Protein AF-0000000084805467 (afdb_homodimer)

pLDDT: mean 89.52, std 14.46, range [30.25, 97.94]

InterPro domains:
  IPR007712 Toxin-antitoxin system, RelE/ParE toxin family [PF05016] (3-91)
  IPR035093 Toxin-antitoxin system, RelE/ParE toxin domain superfamily [G3DSA:3.30.2310.20] (1-93)
  IPR051803 Type II TA system RelE-like toxin [PTHR33755] (1-92)

Foldseek 3Di:
DAEAEDPAAVVQLVVQLVCCCVPPNNVVSVVVVVQVVVVVVVCVVPVPPFAADPVGRQKGWDARPPAQWIWIWGQDPNYIYTYHIDGRDDDDPPPPD/DAEAEDPAAVVQLVVQLVCCCVPPNNVVSVVVVVQVVVVVVVCVVPVPPFAADPVGRQKGWDARPPAQWIWIWGQDPNYIYTYHIDGRDDDDPPPPD

Solvent-accessible surface area (backbone atoms only — not comparable to full-atom values): 10689 Å² total; per-residue (Å²): 108,54,64,30,50,34,73,58,20,52,52,31,49,44,50,50,30,38,49,29,35,74,74,72,30,61,69,54,24,50,52,48,53,51,48,51,49,52,53,52,53,48,37,52,75,44,70,79,72,48,55,59,37,85,95,37,74,71,31,27,45,47,74,40,84,101,47,62,34,36,37,31,28,32,78,54,95,79,26,38,37,36,49,37,46,41,73,62,78,77,81,66,84,62,78,76,128,108,52,65,30,49,34,73,57,20,52,51,32,50,44,50,49,30,38,50,28,34,73,73,70,28,61,69,54,25,49,51,50,53,50,49,52,51,52,52,53,52,49,38,52,75,45,69,78,72,49,54,60,38,87,94,38,73,69,31,26,46,48,76,39,84,100,48,62,35,35,39,32,28,32,78,54,96,79,25,38,36,35,49,36,47,43,74,64,80,76,80,65,85,59,79,75,128

Nearest PDB structures (foldseek):
  6xrw-assembly2_C  TM=9.002E-01  e=2.575E-08  Pseudomonas aeruginosa
  3kxe-assembly1_B  TM=9.130E-01  e=4.173E-06  Caulobacter vibrioides NA1000
  8c24-assembly1_B  TM=8.985E-01  e=3.906E-06  Mycobacterium tuberculosis H37Rv
  8c26-assembly1_A  TM=8.743E-01  e=7.080E-06  Mycobacterium tuberculosis H37Rv
  5ceg-assembly1_B  TM=8.805E-01  e=2.836E-05  Mesorhizobium opportunistum WSM2075

Structure (mmCIF, N/CA/C/O backbone):
data_AF-0000000084805467-model_v1
#
loop_
_entity.id
_entity.type
_entity.pdbx_description
1 polymer 'Plasmid stabilization system'
#
loop_
_atom_site.group_PDB
_atom_site.id
_atom_site.type_symbol
_atom_site.label_atom_id
_atom_site.label_alt_id
_atom_site.label_comp_id
_atom_site.label_asym_id
_atom_site.label_entity_id
_atom_site.label_seq_id
_atom_site.pdbx_PDB_ins_code
_atom_site.Cartn_x
_atom_site.Cartn_y
_atom_site.Cartn_z
_atom_site.occupancy
_atom_site.B_iso_or_equiv
_atom_site.auth_seq_id
_atom_site.auth_comp_id
_atom_site.auth_asym_id
_atom_site.auth_atom_id
_atom_site.pdbx_PDB_model_num
ATOM 1 N N . MET A 1 1 ? -14.688 -5.105 -9.891 1 80.31 1 MET A N 1
ATOM 2 C CA . MET A 1 1 ? -14.727 -5.293 -8.438 1 80.31 1 MET A CA 1
ATOM 3 C C . MET A 1 1 ? -13.688 -4.418 -7.75 1 80.31 1 MET A C 1
ATOM 5 O O . MET A 1 1 ? -12.609 -4.184 -8.297 1 80.31 1 MET A O 1
ATOM 9 N N . LYS A 1 2 ? -13.953 -3.918 -6.527 1 85.19 2 LYS A N 1
ATOM 10 C CA . LYS A 1 2 ? -13.039 -3.045 -5.797 1 85.19 2 LYS A CA 1
ATOM 11 C C . LYS A 1 2 ? -11.945 -3.85 -5.109 1 85.19 2 LYS A C 1
ATOM 13 O O . LYS A 1 2 ? -12.211 -4.918 -4.547 1 85.19 2 LYS A O 1
ATOM 18 N N . ILE A 1 3 ? -10.797 -3.332 -5.172 1 91.19 3 ILE A N 1
ATOM 19 C CA . ILE A 1 3 ? -9.656 -3.979 -4.523 1 91.19 3 ILE A CA 1
ATOM 20 C C . ILE A 1 3 ? -9.312 -3.242 -3.232 1 91.19 3 ILE A C 1
ATOM 22 O O . ILE A 1 3 ? -9.219 -2.012 -3.219 1 91.19 3 ILE A O 1
ATOM 26 N N . VAL A 1 4 ? -9.219 -4.035 -2.154 1 90.38 4 VAL A N 1
ATOM 27 C CA . VAL A 1 4 ? -8.789 -3.479 -0.875 1 90.38 4 VAL A CA 1
ATOM 28 C C . VAL A 1 4 ? -7.547 -4.215 -0.383 1 90.38 4 VAL A C 1
ATOM 30 O O . VAL A 1 4 ? -7.344 -5.387 -0.707 1 90.38 4 VAL A O 1
ATOM 33 N N . TYR A 1 5 ? -6.703 -3.439 0.313 1 93 5 TYR A N 1
ATOM 34 C CA . TYR A 1 5 ? -5.461 -4 0.833 1 93 5 TYR A CA 1
ATOM 35 C C . TYR A 1 5 ? -5.496 -4.09 2.354 1 93 5 TYR A C 1
ATOM 37 O O . TYR A 1 5 ? -5.891 -3.137 3.029 1 93 5 TYR A O 1
ATOM 45 N N . SER A 1 6 ? -5.129 -5.273 2.871 1 93.31 6 SER A N 1
ATOM 46 C CA . SER A 1 6 ? -4.949 -5.402 4.312 1 93.31 6 SER A CA 1
ATOM 47 C C . SER A 1 6 ? -3.721 -4.633 4.789 1 93.31 6 SER A C 1
ATOM 49 O O . SER A 1 6 ? -2.855 -4.277 3.986 1 93.31 6 SER A O 1
ATOM 51 N N . ARG A 1 7 ? -3.688 -4.348 6.078 1 90 7 ARG A N 1
ATOM 52 C CA . ARG A 1 7 ? -2.51 -3.73 6.68 1 90 7 ARG A CA 1
ATOM 53 C C . ARG A 1 7 ? -1.261 -4.566 6.422 1 90 7 ARG A C 1
ATOM 55 O O . ARG A 1 7 ? -0.192 -4.023 6.137 1 90 7 ARG A O 1
ATOM 62 N N . GLN A 1 8 ? -1.431 -5.848 6.531 1 94.25 8 GLN A N 1
ATOM 63 C CA . GLN A 1 8 ? -0.308 -6.758 6.328 1 94.25 8 GLN A CA 1
ATOM 64 C C . GLN A 1 8 ? 0.163 -6.734 4.875 1 94.25 8 GLN A C 1
ATOM 66 O O . GLN A 1 8 ? 1.363 -6.805 4.605 1 94.25 8 GLN A O 1
ATOM 71 N N . ALA A 1 9 ? -0.756 -6.672 3.939 1 96.06 9 ALA A N 1
ATOM 72 C CA . ALA A 1 9 ? -0.38 -6.613 2.529 1 96.06 9 ALA A CA 1
ATOM 73 C C . ALA A 1 9 ? 0.455 -5.371 2.236 1 96.06 9 ALA A C 1
ATOM 75 O O . ALA A 1 9 ? 1.439 -5.438 1.497 1 96.06 9 ALA A O 1
ATOM 76 N N . ILE A 1 10 ? 0.041 -4.273 2.836 1 93.69 10 ILE A N 1
ATOM 77 C CA . ILE A 1 10 ? 0.765 -3.023 2.641 1 93.69 10 ILE A CA 1
ATOM 78 C C . ILE A 1 10 ? 2.166 -3.139 3.238 1 93.69 10 ILE A C 1
ATOM 80 O O . ILE A 1 10 ? 3.152 -2.758 2.604 1 93.69 10 ILE A O 1
ATOM 84 N N . ALA A 1 11 ? 2.254 -3.701 4.43 1 93.38 11 ALA A N 1
ATOM 85 C CA . ALA A 1 11 ? 3.551 -3.912 5.066 1 93.38 11 ALA A CA 1
ATOM 86 C C . ALA A 1 11 ? 4.445 -4.805 4.211 1 93.38 11 ALA A C 1
ATOM 88 O O . ALA A 1 11 ? 5.637 -4.539 4.062 1 93.38 11 ALA A O 1
ATOM 89 N N . ASP A 1 12 ? 3.881 -5.832 3.682 1 95.44 12 ASP A N 1
ATOM 90 C CA . ASP A 1 12 ? 4.613 -6.742 2.807 1 95.44 12 ASP A CA 1
ATOM 91 C C . ASP A 1 12 ? 5.18 -6.004 1.595 1 95.44 12 ASP A C 1
ATOM 93 O O . ASP A 1 12 ? 6.336 -6.207 1.222 1 95.44 12 ASP A O 1
ATOM 97 N N . LEU A 1 13 ? 4.387 -5.168 0.988 1 94.88 13 LEU A N 1
ATOM 98 C CA . LEU A 1 13 ? 4.801 -4.406 -0.184 1 94.88 13 LEU A CA 1
ATOM 99 C C . LEU A 1 13 ? 5.961 -3.475 0.156 1 94.88 13 LEU A C 1
ATOM 101 O O . LEU A 1 13 ? 6.922 -3.369 -0.607 1 94.88 13 LEU A O 1
ATOM 105 N N . LEU A 1 14 ? 5.828 -2.857 1.279 1 94.06 14 LEU A N 1
ATOM 106 C CA . LEU A 1 14 ? 6.852 -1.905 1.692 1 94.06 14 LEU A CA 1
ATOM 107 C C . LEU A 1 14 ? 8.172 -2.615 1.979 1 94.06 14 LEU A C 1
ATOM 109 O O . LEU A 1 14 ? 9.242 -2.123 1.614 1 94.06 14 LEU A O 1
ATOM 113 N N . ARG A 1 15 ? 8.055 -3.736 2.623 1 94.12 15 ARG A N 1
ATOM 114 C CA . ARG A 1 15 ? 9.242 -4.535 2.896 1 94.12 15 ARG A CA 1
ATOM 115 C C . ARG A 1 15 ? 9.898 -4.996 1.601 1 94.12 15 ARG A C 1
ATOM 117 O O . ARG A 1 15 ? 11.125 -4.965 1.477 1 94.12 15 ARG A O 1
ATOM 124 N N . ALA A 1 16 ? 9.125 -5.422 0.714 1 94.38 16 ALA A N 1
ATOM 125 C CA . ALA A 1 16 ? 9.648 -5.836 -0.586 1 94.38 16 ALA A CA 1
ATOM 126 C C . ALA A 1 16 ? 10.359 -4.68 -1.285 1 94.38 16 ALA A C 1
ATOM 128 O O . ALA A 1 16 ? 11.461 -4.848 -1.803 1 94.38 16 ALA A O 1
ATOM 129 N N . ALA A 1 17 ? 9.711 -3.557 -1.291 1 94.38 17 ALA A N 1
ATOM 130 C CA . ALA A 1 17 ? 10.297 -2.371 -1.917 1 94.38 17 ALA A CA 1
ATOM 131 C C . ALA A 1 17 ? 11.641 -2.023 -1.289 1 94.38 17 ALA A C 1
ATOM 133 O O . ALA A 1 17 ? 12.609 -1.742 -1.999 1 94.38 17 ALA A O 1
ATOM 134 N N . GLU A 1 18 ? 11.672 -2.027 0.014 1 94.19 18 GLU A N 1
ATOM 135 C CA . GLU A 1 18 ? 12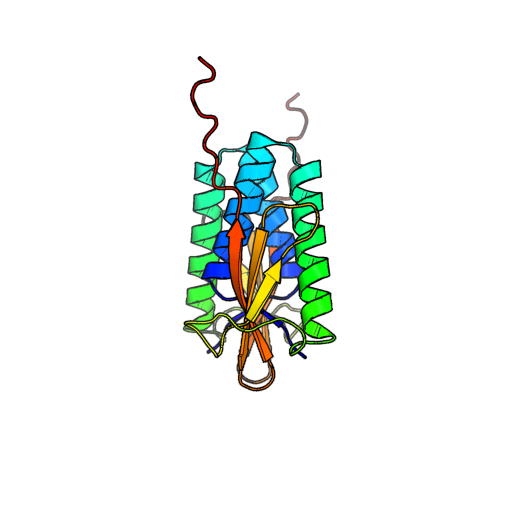.898 -1.748 0.75 1 94.19 18 GLU A CA 1
ATOM 136 C C . GLU A 1 18 ? 14 -2.738 0.381 1 94.19 18 GLU A C 1
ATOM 138 O O . GLU A 1 18 ? 15.117 -2.338 0.047 1 94.19 18 GLU A O 1
ATOM 143 N N . TYR A 1 19 ? 13.703 -3.98 0.436 1 93.75 19 TYR A N 1
ATOM 144 C CA . TYR A 1 19 ? 14.672 -5.047 0.192 1 93.75 19 TYR A CA 1
ATOM 145 C C . TYR A 1 19 ? 15.273 -4.926 -1.2 1 93.75 19 TYR A C 1
ATOM 147 O O . TYR A 1 19 ? 16.5 -4.91 -1.353 1 93.75 19 TYR A O 1
ATOM 155 N N . TYR A 1 20 ? 14.477 -4.77 -2.158 1 94.56 20 TYR A N 1
ATOM 156 C CA . TYR A 1 20 ? 14.961 -4.789 -3.535 1 94.56 20 TYR A CA 1
ATOM 157 C C . TYR A 1 20 ? 15.617 -3.465 -3.904 1 94.56 20 TYR A C 1
ATOM 159 O O . TYR A 1 20 ? 16.531 -3.426 -4.734 1 94.56 20 TYR A O 1
ATOM 167 N N . THR A 1 21 ? 15.156 -2.387 -3.268 1 94.38 21 THR A N 1
ATOM 168 C CA . THR A 1 21 ? 15.844 -1.116 -3.457 1 94.38 21 THR A CA 1
ATOM 169 C C . THR A 1 21 ? 17.281 -1.207 -2.969 1 94.38 21 THR A C 1
ATOM 171 O O . THR A 1 21 ? 18.203 -0.698 -3.619 1 94.38 21 THR A O 1
ATOM 174 N N . LEU A 1 22 ? 17.469 -1.928 -1.868 1 93.44 22 LEU A N 1
ATOM 175 C CA . LEU A 1 22 ? 18.781 -2.027 -1.227 1 93.44 22 LEU A CA 1
ATOM 176 C C . LEU A 1 22 ? 19.641 -3.1 -1.895 1 93.44 22 LEU A C 1
ATOM 178 O O . LEU A 1 22 ? 20.844 -2.922 -2.062 1 93.44 22 LEU A O 1
ATOM 182 N N . ASN A 1 23 ? 19.016 -4.172 -2.27 1 93.12 23 ASN A N 1
ATOM 183 C CA . ASN A 1 23 ? 19.781 -5.363 -2.617 1 93.12 23 ASN A CA 1
ATOM 184 C C . ASN A 1 23 ? 19.812 -5.594 -4.125 1 93.12 23 ASN A C 1
ATOM 186 O O . ASN A 1 23 ? 20.578 -6.426 -4.617 1 93.12 23 ASN A O 1
ATOM 190 N N . ALA A 1 24 ? 19.031 -4.98 -4.879 1 93.62 24 ALA A N 1
ATOM 191 C CA . ALA A 1 24 ? 19.047 -5.031 -6.34 1 93.62 24 ALA A CA 1
ATOM 192 C C . ALA A 1 24 ? 19.234 -3.639 -6.934 1 93.62 24 ALA A C 1
ATOM 194 O O . ALA A 1 24 ? 20.359 -3.211 -7.172 1 93.62 24 ALA A O 1
ATOM 195 N N . SER A 1 25 ? 18.203 -2.748 -7.16 1 93.94 25 SER A N 1
ATOM 196 C CA . SER A 1 25 ? 18.188 -1.359 -7.609 1 93.94 25 SER A CA 1
ATOM 197 C C . SER A 1 25 ? 16.797 -0.76 -7.516 1 93.94 25 SER A C 1
ATOM 199 O O . SER A 1 25 ? 15.797 -1.489 -7.527 1 93.94 25 SER A O 1
ATOM 201 N N . PRO A 1 26 ? 16.766 0.543 -7.512 1 92.38 26 PRO A N 1
ATOM 202 C CA . PRO A 1 26 ? 15.445 1.188 -7.527 1 92.38 26 PRO A CA 1
ATOM 203 C C . PRO A 1 26 ? 14.625 0.813 -8.758 1 92.38 26 PRO A C 1
ATOM 205 O O . PRO A 1 26 ? 13.398 0.678 -8.664 1 92.38 26 PRO A O 1
ATOM 208 N N . THR A 1 27 ? 15.352 0.633 -9.859 1 95.06 27 THR A N 1
ATOM 209 C CA . THR A 1 27 ? 14.672 0.253 -11.094 1 95.06 27 THR A CA 1
ATOM 210 C C . THR A 1 27 ? 14.047 -1.13 -10.961 1 95.06 27 THR A C 1
ATOM 212 O O . THR A 1 27 ? 12.891 -1.333 -11.352 1 95.06 27 THR A O 1
ATOM 215 N N . VAL A 1 28 ? 14.758 -2.043 -10.336 1 94.25 28 VAL A N 1
ATOM 216 C CA . VAL A 1 28 ? 14.258 -3.398 -10.125 1 94.25 28 VAL A CA 1
ATOM 217 C C . VAL A 1 28 ? 13.086 -3.373 -9.156 1 94.25 28 VAL A C 1
ATOM 219 O O . VAL A 1 28 ? 12.062 -4.027 -9.383 1 94.25 28 VAL A O 1
ATOM 222 N N . ALA A 1 29 ? 13.242 -2.596 -8.102 1 95.06 29 ALA A N 1
ATOM 223 C CA . ALA A 1 29 ? 12.172 -2.469 -7.113 1 95.06 29 ALA A CA 1
ATOM 224 C C . ALA A 1 29 ? 10.891 -1.949 -7.754 1 95.06 29 ALA A C 1
ATOM 226 O O . ALA A 1 29 ? 9.805 -2.473 -7.496 1 95.06 29 ALA A O 1
ATOM 227 N N . ARG A 1 30 ? 11.039 -0.996 -8.633 1 93.94 30 ARG A N 1
ATOM 228 C CA . ARG A 1 30 ? 9.883 -0.421 -9.312 1 93.94 30 ARG A CA 1
ATOM 229 C C . ARG A 1 30 ? 9.266 -1.425 -10.281 1 93.94 30 ARG A C 1
ATOM 231 O O . ARG A 1 30 ? 8.039 -1.494 -10.406 1 93.94 30 ARG A O 1
ATOM 238 N N . SER A 1 31 ? 10.078 -2.154 -10.938 1 95.25 31 SER A N 1
ATOM 239 C CA . SER A 1 31 ? 9.586 -3.184 -11.852 1 95.25 31 SER A CA 1
ATOM 240 C C . SER A 1 31 ? 8.797 -4.254 -11.102 1 95.25 31 SER A C 1
ATOM 242 O O . SER A 1 31 ? 7.762 -4.715 -11.586 1 95.25 31 SER A O 1
ATOM 244 N N . ILE A 1 32 ? 9.281 -4.586 -9.969 1 94.38 32 ILE A N 1
ATOM 245 C CA . ILE A 1 32 ? 8.594 -5.566 -9.141 1 94.38 32 ILE A CA 1
ATOM 246 C C . ILE A 1 32 ? 7.23 -5.016 -8.719 1 94.38 32 ILE A C 1
ATOM 248 O O . ILE A 1 32 ? 6.215 -5.699 -8.844 1 94.38 32 ILE A O 1
ATOM 252 N N . GLY A 1 33 ? 7.223 -3.771 -8.234 1 94.38 33 GLY A N 1
ATOM 253 C CA . GLY A 1 33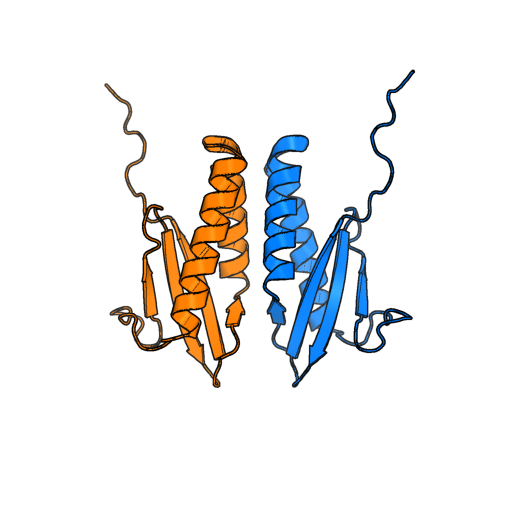 ? 5.969 -3.135 -7.867 1 94.38 33 GLY A CA 1
ATOM 254 C C . GLY A 1 33 ? 4.957 -3.115 -9 1 94.38 33 GLY A C 1
ATOM 255 O O . GLY A 1 33 ? 3.777 -3.404 -8.789 1 94.38 33 GLY A O 1
ATOM 256 N N . ARG A 1 34 ? 5.402 -2.814 -10.141 1 94.25 34 ARG A N 1
ATOM 257 C CA . ARG A 1 34 ? 4.535 -2.77 -11.32 1 94.25 34 ARG A CA 1
ATOM 258 C C . ARG A 1 34 ? 3.99 -4.156 -11.648 1 94.25 34 ARG A C 1
ATOM 260 O O . ARG A 1 34 ? 2.812 -4.305 -11.984 1 94.25 34 ARG A O 1
ATOM 267 N N . ARG A 1 35 ? 4.781 -5.09 -11.516 1 95.75 35 ARG A N 1
ATOM 268 C CA . ARG A 1 35 ? 4.355 -6.453 -11.812 1 95.75 35 ARG A CA 1
ATOM 269 C C . ARG A 1 35 ? 3.314 -6.934 -10.805 1 95.75 35 ARG A C 1
ATOM 271 O O . ARG A 1 35 ? 2.328 -7.57 -11.18 1 95.75 35 ARG A O 1
ATOM 278 N N . ILE A 1 36 ? 3.582 -6.641 -9.609 1 96.25 36 ILE A N 1
ATOM 279 C CA . ILE A 1 36 ? 2.625 -7 -8.57 1 96.25 36 ILE A CA 1
ATOM 280 C C . ILE A 1 36 ? 1.282 -6.328 -8.852 1 96.25 36 ILE A C 1
ATOM 282 O O . ILE A 1 36 ? 0.23 -6.965 -8.758 1 96.25 36 ILE A O 1
ATOM 286 N N . GLU A 1 37 ? 1.326 -5.098 -9.258 1 93.69 37 GLU A N 1
ATOM 287 C CA . GLU A 1 37 ? 0.108 -4.375 -9.609 1 93.69 37 GLU A CA 1
ATOM 288 C C . GLU A 1 37 ? -0.604 -5.023 -10.789 1 93.69 37 GLU A C 1
ATOM 290 O O . GLU A 1 37 ? -1.83 -5.152 -10.789 1 93.69 37 GLU A O 1
ATOM 295 N N . ASP A 1 38 ? 0.138 -5.426 -11.766 1 94.81 38 ASP A N 1
ATOM 296 C CA . ASP A 1 38 ? -0.427 -6.098 -12.93 1 94.81 38 ASP A CA 1
ATOM 297 C C . ASP A 1 38 ? -1.155 -7.379 -12.531 1 94.81 38 ASP A C 1
ATOM 299 O O . ASP A 1 38 ? -2.248 -7.66 -13.023 1 94.81 38 ASP A O 1
ATOM 303 N N . VAL A 1 39 ? -0.602 -8.117 -11.656 1 96.88 39 VAL A N 1
ATOM 304 C CA . VAL A 1 39 ? -1.193 -9.367 -11.188 1 96.88 39 VAL A CA 1
ATOM 305 C C . VAL A 1 39 ? -2.48 -9.078 -10.422 1 96.88 39 VAL A C 1
ATOM 307 O O . VAL A 1 39 ? -3.484 -9.773 -10.594 1 96.88 39 VAL A O 1
ATOM 310 N N . ILE A 1 40 ? -2.471 -8.047 -9.641 1 95.88 40 ILE A N 1
ATOM 311 C CA . ILE A 1 40 ? -3.645 -7.668 -8.859 1 95.88 40 ILE A CA 1
ATOM 312 C C . ILE A 1 40 ? -4.77 -7.234 -9.797 1 95.88 40 ILE A C 1
ATOM 314 O O . ILE A 1 40 ? -5.938 -7.547 -9.562 1 95.88 40 ILE A O 1
ATOM 318 N N . GLN A 1 41 ? -4.402 -6.594 -10.875 1 94 41 GLN A N 1
ATOM 319 C CA . GLN A 1 41 ? -5.41 -6.203 -11.859 1 94 41 GLN A CA 1
ATOM 320 C C . GLN A 1 41 ? -6.012 -7.426 -12.539 1 94 41 GLN A C 1
ATOM 322 O O . GLN A 1 41 ? -7.207 -7.449 -12.844 1 94 41 GLN A O 1
ATOM 327 N N . ARG A 1 42 ? -5.23 -8.383 -12.742 1 95.5 42 ARG A N 1
ATOM 328 C CA . ARG A 1 42 ? -5.727 -9.625 -13.32 1 95.5 42 ARG A CA 1
ATOM 329 C C . ARG A 1 42 ? -6.676 -10.336 -12.359 1 95.5 42 ARG A C 1
ATOM 331 O O . ARG A 1 42 ? -7.691 -10.898 -12.781 1 95.5 42 ARG A O 1
ATOM 338 N N . ILE A 1 43 ? -6.328 -10.328 -11.109 1 96.44 43 ILE A N 1
ATOM 339 C CA . ILE A 1 43 ? -7.203 -10.891 -10.086 1 96.44 43 ILE A CA 1
ATOM 340 C C . ILE A 1 43 ? -8.57 -10.211 -10.141 1 96.44 43 ILE A C 1
ATOM 342 O O . ILE A 1 43 ? -9.602 -10.875 -10.023 1 96.44 43 ILE A O 1
ATOM 346 N N . ALA A 1 44 ? -8.539 -8.906 -10.359 1 93.69 44 ALA A N 1
ATOM 347 C CA . ALA A 1 44 ? -9.773 -8.133 -10.406 1 93.69 44 ALA A CA 1
ATOM 348 C C . ALA A 1 44 ? -10.633 -8.531 -11.602 1 93.69 44 ALA A C 1
ATOM 350 O O . ALA A 1 44 ? -11.859 -8.453 -11.547 1 93.69 44 ALA A O 1
ATOM 351 N N . THR A 1 45 ? -10.055 -8.945 -12.672 1 94.38 45 THR A N 1
ATOM 352 C CA . THR A 1 45 ? -10.758 -9.312 -13.898 1 94.38 45 THR A CA 1
ATOM 353 C C . THR A 1 45 ? -11.375 -10.703 -13.773 1 94.38 45 THR A C 1
ATOM 355 O O . THR A 1 45 ? -12.445 -10.969 -14.32 1 94.38 45 THR A O 1
ATOM 358 N N . ALA A 1 46 ? -10.719 -11.594 -13.102 1 95.81 46 ALA A N 1
ATOM 359 C CA . ALA A 1 46 ? -11.172 -12.969 -12.891 1 95.81 46 ALA A CA 1
ATOM 360 C C . ALA A 1 46 ? -10.883 -13.422 -11.461 1 95.81 46 ALA A C 1
ATOM 362 O O . ALA A 1 46 ? -10.062 -14.32 -11.242 1 95.81 46 ALA A O 1
ATOM 363 N N . PRO A 1 47 ? -11.625 -12.906 -10.508 1 96 47 PRO A N 1
ATOM 364 C CA . PRO A 1 47 ? -11.305 -13.094 -9.094 1 96 47 PRO A CA 1
ATOM 365 C C . PRO A 1 47 ? -11.367 -14.555 -8.656 1 96 47 PRO A C 1
ATOM 367 O O . PRO A 1 47 ? -10.719 -14.938 -7.68 1 96 47 PRO A O 1
ATOM 370 N N . GLU A 1 48 ? -12.125 -15.414 -9.359 1 95.19 48 GLU A N 1
ATOM 371 C CA . GLU A 1 48 ? -12.336 -16.797 -8.906 1 95.19 48 GLU A CA 1
ATOM 372 C C . GLU A 1 48 ? -11.438 -17.766 -9.672 1 95.19 48 GLU A C 1
ATOM 374 O O . GLU A 1 48 ? -11.492 -18.969 -9.438 1 95.19 48 GLU A O 1
ATOM 379 N N . SER A 1 49 ? -10.586 -17.172 -10.453 1 95.5 49 SER A N 1
ATOM 380 C CA . SER A 1 49 ? -9.805 -18.016 -11.336 1 95.5 49 SER A CA 1
ATOM 381 C C . SER A 1 49 ? -8.625 -18.656 -10.602 1 95.5 49 SER A C 1
ATOM 383 O O . SER A 1 49 ? -8.125 -19.703 -11.008 1 95.5 49 SER A O 1
ATOM 385 N N . ALA A 1 50 ? -8.125 -18.047 -9.531 1 96.25 50 ALA A N 1
ATOM 386 C CA . ALA A 1 50 ? -6.957 -18.547 -8.812 1 96.25 50 ALA A CA 1
ATOM 387 C C . ALA A 1 50 ? -7.344 -19.688 -7.875 1 96.25 50 ALA A C 1
ATOM 389 O O . ALA A 1 50 ? -8.461 -19.719 -7.355 1 96.25 50 ALA A O 1
ATOM 390 N N . PRO A 1 51 ? -6.453 -20.609 -7.73 1 95.5 51 PRO A N 1
ATOM 391 C CA . PRO A 1 51 ? -6.73 -21.719 -6.832 1 95.5 51 PRO A CA 1
ATOM 392 C C . PRO A 1 51 ? -6.867 -21.297 -5.371 1 95.5 51 PRO A C 1
ATOM 394 O O . PRO A 1 51 ? -6.246 -20.312 -4.953 1 95.5 51 PRO A O 1
ATOM 397 N N . ARG A 1 52 ? -7.617 -22.078 -4.602 1 95.31 52 ARG A N 1
ATOM 398 C CA . ARG A 1 52 ? -7.758 -21.875 -3.164 1 95.31 52 ARG A CA 1
ATOM 399 C C . ARG A 1 52 ? -6.609 -22.531 -2.404 1 95.31 52 ARG A C 1
ATOM 401 O O . ARG A 1 52 ? -6.062 -23.547 -2.846 1 95.31 52 ARG A O 1
ATOM 408 N N . VAL A 1 53 ? -6.332 -21.812 -1.301 1 93.06 53 VAL A N 1
ATOM 409 C CA . VAL A 1 53 ? -5.32 -22.391 -0.419 1 93.06 53 VAL A CA 1
ATOM 410 C C . VAL A 1 53 ? -5.922 -23.547 0.365 1 93.06 53 VAL A C 1
ATOM 412 O O . VAL A 1 53 ? -7.016 -23.422 0.923 1 93.06 53 VAL A O 1
ATOM 415 N N . SER A 1 54 ? -5.324 -24.703 0.371 1 88.19 54 SER A N 1
ATOM 416 C CA . SER A 1 54 ? -5.824 -25.953 0.923 1 88.19 54 SER A CA 1
ATOM 417 C C . SER A 1 54 ? -6.336 -25.766 2.348 1 88.19 54 SER A C 1
ATOM 419 O O . SER A 1 54 ? -7.441 -26.188 2.678 1 88.19 54 SER A O 1
ATOM 421 N N . GLN A 1 55 ? -5.629 -25.188 3.281 1 88.81 55 GLN A N 1
ATOM 422 C CA . GLN A 1 55 ? -6 -25.062 4.688 1 88.81 55 GLN A CA 1
ATOM 423 C C . GLN A 1 55 ? -6.711 -23.734 4.961 1 88.81 55 GLN A C 1
ATOM 425 O O . GLN A 1 55 ? -7.078 -23.453 6.102 1 88.81 55 GLN A O 1
ATOM 430 N N . ARG A 1 56 ? -6.953 -23.047 3.971 1 86.44 56 ARG A N 1
ATOM 431 C CA . ARG A 1 56 ? -7.66 -21.781 4.055 1 86.44 56 ARG A CA 1
ATOM 432 C C . ARG A 1 56 ? -8.555 -21.578 2.836 1 86.44 56 ARG A C 1
ATOM 434 O O . ARG A 1 56 ? -8.258 -20.734 1.979 1 86.44 56 ARG A O 1
ATOM 441 N N . SER A 1 57 ? -9.742 -22.172 2.916 1 85.75 57 SER A N 1
ATOM 442 C CA . SER A 1 57 ? -10.562 -22.344 1.719 1 85.75 57 SER A CA 1
ATOM 443 C C . SER A 1 57 ? -11.117 -21 1.249 1 85.75 57 SER A C 1
ATOM 445 O O . SER A 1 57 ? -11.547 -20.859 0.1 1 85.75 57 SER A O 1
ATOM 447 N N . LYS A 1 58 ? -11.086 -20.047 2.043 1 94.25 58 LYS A N 1
ATOM 448 C CA . LYS A 1 58 ? -11.602 -18.75 1.627 1 94.25 58 LYS A CA 1
ATOM 449 C C . LYS A 1 58 ? -10.5 -17.891 1.021 1 94.25 58 LYS A C 1
ATOM 451 O O . LYS A 1 58 ? -10.766 -16.781 0.543 1 94.25 58 LYS A O 1
ATOM 456 N N . VAL A 1 59 ? -9.297 -18.469 1.064 1 97.25 59 VAL A N 1
ATOM 457 C CA . VAL A 1 59 ? -8.148 -17.703 0.583 1 97.25 59 VAL A CA 1
ATOM 458 C C . VAL A 1 59 ? -7.648 -18.297 -0.731 1 97.25 59 VAL A C 1
ATOM 460 O O . VAL A 1 59 ? -7.562 -19.516 -0.872 1 97.25 59 VAL A O 1
ATOM 463 N N . ARG A 1 60 ? -7.418 -17.406 -1.689 1 97.69 60 ARG A N 1
ATOM 464 C CA . ARG A 1 60 ? -6.844 -17.781 -2.979 1 97.69 60 ARG A CA 1
ATOM 465 C C . ARG A 1 60 ? -5.438 -17.219 -3.133 1 97.69 60 ARG A C 1
ATOM 467 O O . ARG A 1 60 ? -5.062 -16.266 -2.438 1 97.69 60 ARG A O 1
ATOM 474 N N . THR A 1 61 ? -4.66 -17.859 -4.031 1 97.19 61 THR A N 1
ATOM 475 C CA . THR A 1 61 ? -3.295 -17.375 -4.191 1 97.19 61 THR A CA 1
ATOM 476 C C . THR A 1 61 ? -2.893 -17.359 -5.664 1 97.19 61 THR A C 1
ATOM 478 O O . THR A 1 61 ? -3.367 -18.188 -6.445 1 97.19 61 THR A O 1
ATOM 481 N N . VAL A 1 62 ? -2.066 -16.391 -6.02 1 97.06 62 VAL A N 1
ATOM 482 C CA . VAL A 1 62 ? -1.531 -16.234 -7.367 1 97.06 62 VAL A CA 1
ATOM 483 C C . VAL A 1 62 ? -0.034 -15.945 -7.297 1 97.06 62 VAL A C 1
ATOM 485 O O . VAL A 1 62 ? 0.414 -15.156 -6.461 1 97.06 62 VAL A O 1
ATOM 488 N N . VAL A 1 63 ? 0.753 -16.578 -8.109 1 95.75 63 VAL A N 1
ATOM 489 C CA . VAL A 1 63 ? 2.186 -16.328 -8.195 1 95.75 63 VAL A CA 1
ATOM 490 C C . VAL A 1 63 ? 2.438 -15.102 -9.078 1 95.75 63 VAL A C 1
ATOM 492 O O . VAL A 1 63 ? 1.66 -14.82 -9.992 1 95.75 63 VAL A O 1
ATOM 495 N N . VAL A 1 64 ? 3.475 -14.344 -8.742 1 96.19 64 VAL A N 1
ATOM 496 C CA . VAL A 1 64 ? 3.941 -13.258 -9.586 1 96.19 64 VAL A CA 1
ATOM 497 C C . VAL A 1 6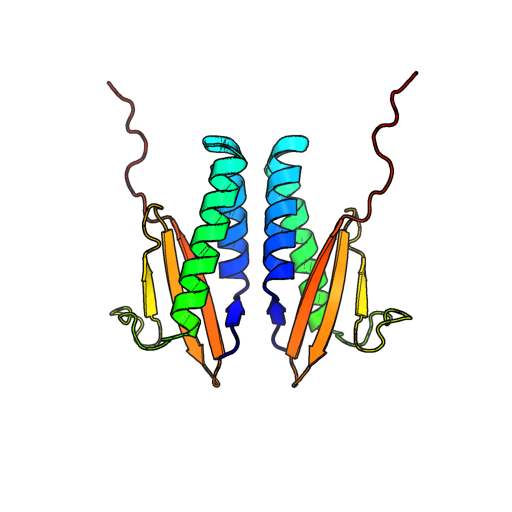4 ? 5.02 -13.766 -10.539 1 96.19 64 VAL A C 1
ATOM 499 O O . VAL A 1 64 ? 6.176 -13.945 -10.148 1 96.19 64 VAL A O 1
ATOM 502 N N . ILE A 1 65 ? 4.633 -13.836 -11.688 1 91.81 65 ILE A N 1
ATOM 503 C CA . ILE A 1 65 ? 5.547 -14.414 -12.664 1 91.81 65 ILE A CA 1
ATOM 504 C C . ILE A 1 65 ? 6.793 -13.539 -12.781 1 91.81 65 ILE A C 1
ATOM 506 O O . ILE A 1 65 ? 6.699 -12.312 -12.797 1 91.81 65 ILE A O 1
ATOM 510 N N . ARG A 1 66 ? 8.016 -14.062 -12.898 1 92.06 66 ARG A N 1
ATOM 511 C CA . ARG A 1 66 ? 9.312 -13.422 -13.094 1 92.06 66 ARG A CA 1
ATOM 512 C C . ARG A 1 66 ? 9.906 -12.969 -11.766 1 92.06 66 ARG A C 1
ATOM 514 O O . ARG A 1 66 ? 11.109 -12.719 -11.664 1 92.06 66 ARG A O 1
ATOM 521 N N . TYR A 1 67 ? 9.055 -12.828 -10.797 1 93.44 67 TYR A N 1
ATOM 522 C CA . TYR A 1 67 ? 9.547 -12.43 -9.484 1 93.44 67 TYR A CA 1
ATOM 523 C C . TYR A 1 67 ? 9.078 -13.398 -8.406 1 93.44 67 TYR A C 1
ATOM 525 O O . TYR A 1 67 ? 8.008 -14 -8.531 1 93.44 67 TYR A O 1
ATOM 533 N N . PRO A 1 68 ? 9.883 -13.516 -7.309 1 94.88 68 PRO A N 1
ATOM 534 C CA . PRO A 1 68 ? 9.578 -14.531 -6.289 1 94.88 68 PRO A CA 1
ATOM 535 C C . PRO A 1 68 ? 8.555 -14.047 -5.262 1 94.88 68 PRO A C 1
ATOM 537 O O . PRO A 1 68 ? 8.867 -13.945 -4.074 1 94.88 68 PRO A O 1
ATOM 540 N N . PHE A 1 69 ? 7.352 -13.812 -5.691 1 97.12 69 PHE A N 1
ATOM 541 C CA . PHE A 1 69 ? 6.293 -13.383 -4.789 1 97.12 69 PHE A CA 1
ATOM 542 C C . PHE A 1 69 ? 5.02 -14.188 -5.027 1 97.12 69 PHE A C 1
ATOM 544 O O . PHE A 1 69 ? 4.781 -14.672 -6.137 1 97.12 69 PHE A O 1
ATOM 551 N N . ARG A 1 70 ? 4.254 -14.297 -3.996 1 96.94 70 ARG A N 1
ATOM 552 C CA . ARG A 1 70 ? 2.916 -14.875 -4.016 1 96.94 70 ARG A CA 1
ATOM 553 C C . ARG A 1 70 ? 1.902 -13.938 -3.375 1 96.94 70 ARG A C 1
ATOM 555 O O . ARG A 1 70 ? 2.16 -13.367 -2.312 1 96.94 70 ARG A O 1
ATOM 562 N N . ILE A 1 71 ? 0.769 -13.766 -4.062 1 97.88 71 ILE A N 1
ATOM 563 C CA . ILE A 1 71 ? -0.282 -12.883 -3.57 1 97.88 71 ILE A CA 1
ATOM 564 C C . ILE A 1 71 ? -1.423 -13.711 -2.988 1 97.88 71 ILE A C 1
ATOM 566 O O . ILE A 1 71 ? -1.92 -14.641 -3.635 1 97.88 71 ILE A O 1
ATOM 570 N N . PHE A 1 72 ? -1.8 -13.445 -1.773 1 97.81 72 PHE A N 1
ATOM 571 C CA . PHE A 1 72 ? -2.924 -14.086 -1.097 1 97.81 72 PHE A CA 1
ATOM 572 C C . PHE A 1 72 ? -4.102 -13.125 -0.98 1 97.81 72 PHE A C 1
ATOM 574 O O . PHE A 1 72 ? -3.934 -11.977 -0.553 1 97.81 72 PHE A O 1
ATOM 581 N N . TYR A 1 73 ? -5.254 -13.609 -1.415 1 97.81 73 TYR A N 1
ATOM 582 C CA . TYR A 1 73 ? -6.418 -12.742 -1.367 1 97.81 73 TYR A CA 1
ATOM 583 C C . TYR A 1 73 ? -7.691 -13.539 -1.118 1 97.81 73 TYR A C 1
ATOM 585 O O . TYR A 1 73 ? -7.688 -14.773 -1.214 1 97.81 73 TYR A O 1
ATOM 593 N N . ARG A 1 74 ? -8.734 -12.805 -0.784 1 97 74 ARG A N 1
ATOM 594 C CA . ARG A 1 74 ? -10.055 -13.406 -0.651 1 97 74 ARG A CA 1
ATOM 595 C C . ARG A 1 74 ? -11.133 -12.477 -1.208 1 97 74 ARG A C 1
ATOM 597 O O . ARG A 1 74 ? -10.891 -11.289 -1.411 1 97 74 ARG A O 1
ATOM 604 N N . ILE A 1 75 ? -12.242 -13.094 -1.527 1 94.69 75 ILE A N 1
ATOM 605 C CA . ILE A 1 75 ? -13.406 -12.352 -1.991 1 94.69 75 ILE A CA 1
ATOM 606 C C . ILE A 1 75 ? -14.43 -12.242 -0.864 1 94.69 75 ILE A C 1
ATOM 608 O O . ILE A 1 75 ? -14.938 -13.258 -0.375 1 94.69 75 ILE A O 1
ATOM 612 N N . GLN A 1 76 ? -14.594 -11.008 -0.361 1 87.62 76 GLN A N 1
ATOM 613 C CA . GLN A 1 76 ? -15.531 -10.773 0.733 1 87.62 76 GLN A CA 1
ATOM 614 C C . GLN A 1 76 ? -16.375 -9.531 0.472 1 87.62 76 GLN A C 1
ATOM 616 O O . GLN A 1 76 ? -15.852 -8.484 0.103 1 87.62 76 GLN A O 1
ATOM 621 N N . LEU A 1 77 ? -17.688 -9.656 0.667 1 83.56 77 LEU A N 1
ATOM 622 C CA . LEU A 1 77 ? -18.625 -8.547 0.564 1 83.56 77 LEU A CA 1
ATOM 623 C C . LEU A 1 77 ? -18.5 -7.852 -0.79 1 83.56 77 LEU A C 1
ATOM 625 O O . LEU A 1 77 ? -18.469 -6.621 -0.863 1 83.56 77 LEU A O 1
ATOM 629 N N . GLY A 1 78 ? -18.25 -8.633 -1.84 1 86.12 78 GLY A N 1
ATOM 630 C CA . GLY A 1 78 ? -18.203 -8.086 -3.186 1 86.12 78 GLY A CA 1
ATOM 631 C C . GLY A 1 78 ? -16.922 -7.32 -3.469 1 86.12 78 GLY A C 1
ATOM 632 O O . GLY A 1 78 ? -16.875 -6.504 -4.391 1 86.12 78 GLY A O 1
ATOM 633 N N . GLN A 1 79 ? -15.914 -7.586 -2.613 1 90.69 79 GLN A N 1
ATOM 634 C CA . GLN A 1 79 ? -14.625 -6.938 -2.799 1 90.69 79 GLN A CA 1
ATOM 635 C C . GLN A 1 79 ? -13.484 -7.961 -2.789 1 90.69 79 GLN A C 1
ATOM 637 O O . GLN A 1 79 ? -13.656 -9.078 -2.289 1 90.69 79 GLN A O 1
ATOM 642 N N . ILE A 1 80 ? -12.461 -7.555 -3.438 1 94.94 80 ILE A N 1
ATOM 643 C CA . ILE A 1 80 ? -11.234 -8.344 -3.395 1 94.94 80 ILE A CA 1
ATOM 644 C C . ILE A 1 80 ? -10.297 -7.785 -2.322 1 94.94 80 ILE A C 1
ATOM 646 O O . ILE A 1 80 ? -9.898 -6.621 -2.383 1 94.94 80 ILE A O 1
ATOM 650 N N . GLU A 1 81 ? -10.055 -8.609 -1.302 1 95.19 81 GLU A N 1
ATOM 651 C CA . GLU A 1 81 ? -9.133 -8.195 -0.249 1 95.19 81 GLU A CA 1
ATOM 652 C C . GLU A 1 81 ? -7.777 -8.875 -0.402 1 95.19 81 GLU A C 1
ATOM 654 O O . GLU A 1 81 ? -7.676 -10.102 -0.306 1 95.19 81 GLU A O 1
ATOM 659 N N . ILE A 1 82 ? -6.758 -8 -0.716 1 96.88 82 ILE A N 1
ATOM 660 C CA . ILE A 1 82 ? -5.391 -8.508 -0.718 1 96.88 82 ILE A CA 1
ATOM 661 C C . ILE A 1 82 ? -4.91 -8.695 0.718 1 96.88 82 ILE A C 1
ATOM 663 O O . ILE A 1 82 ? -4.844 -7.738 1.489 1 96.88 82 ILE A O 1
ATOM 667 N N . LEU A 1 83 ? -4.562 -9.914 1.064 1 96.62 83 LEU A N 1
ATOM 668 C CA . LEU A 1 83 ? -4.238 -10.25 2.447 1 96.62 83 LEU A CA 1
ATOM 669 C C . LEU A 1 83 ? -2.734 -10.164 2.688 1 96.62 83 LEU A C 1
ATOM 671 O O . LEU A 1 83 ? -2.293 -9.586 3.684 1 96.62 83 LEU A O 1
ATOM 675 N N . HIS A 1 84 ? -1.992 -10.805 1.737 1 96.94 84 HIS A N 1
ATOM 676 C CA . HIS A 1 84 ? -0.541 -10.883 1.863 1 96.94 84 HIS A CA 1
ATOM 677 C C . HIS A 1 84 ? 0.135 -10.836 0.498 1 96.94 84 HIS A C 1
ATOM 679 O O . HIS A 1 84 ? -0.436 -11.281 -0.499 1 96.94 84 HIS A O 1
ATOM 685 N N . ILE A 1 85 ? 1.274 -10.258 0.44 1 97.31 85 ILE A N 1
ATOM 686 C CA . ILE A 1 85 ? 2.209 -10.352 -0.677 1 97.31 85 ILE A CA 1
ATOM 687 C C . ILE A 1 85 ? 3.553 -10.883 -0.184 1 97.31 85 ILE A C 1
ATOM 689 O O . ILE A 1 85 ? 4.391 -10.125 0.305 1 97.31 85 ILE A O 1
ATOM 693 N N . ARG A 1 86 ? 3.768 -12.211 -0.346 1 96 86 ARG A N 1
ATOM 694 C CA . ARG A 1 86 ? 4.871 -12.891 0.322 1 96 86 ARG A CA 1
ATOM 695 C C . ARG A 1 86 ? 5.973 -13.258 -0.668 1 96 86 ARG A C 1
ATOM 697 O O . ARG A 1 86 ? 5.691 -13.688 -1.789 1 96 86 ARG A O 1
ATOM 704 N N . HIS A 1 87 ? 7.242 -13.055 -0.231 1 94.06 87 HIS A N 1
ATOM 705 C CA . HIS A 1 87 ? 8.398 -13.531 -0.984 1 94.06 87 HIS A CA 1
ATOM 706 C C . HIS A 1 87 ? 8.508 -15.047 -0.927 1 94.06 87 HIS A C 1
ATOM 708 O O . HIS A 1 87 ? 8.406 -15.641 0.148 1 94.06 87 HIS A O 1
ATOM 714 N N . THR A 1 88 ? 8.633 -15.75 -1.935 1 89.5 88 THR A N 1
ATOM 715 C CA . THR A 1 88 ? 8.625 -17.203 -1.987 1 89.5 88 THR A CA 1
ATOM 716 C C . THR A 1 88 ? 10.055 -17.75 -1.961 1 89.5 88 THR A C 1
ATOM 718 O O . THR A 1 88 ? 10.25 -18.969 -1.88 1 89.5 88 THR A O 1
ATOM 721 N N . SER A 1 89 ? 11.266 -17.109 -2.293 1 72.69 89 SER A N 1
ATOM 722 C CA . SER A 1 89 ? 12.617 -17.656 -2.373 1 72.69 89 SER A CA 1
ATOM 723 C C . SER A 1 89 ? 13.055 -18.234 -1.037 1 72.69 89 SER A C 1
ATOM 725 O O . SER A 1 89 ? 12.883 -17.609 0.011 1 72.69 89 SER A O 1
ATOM 727 N N . ARG A 1 90 ? 13.039 -19.484 -0.788 1 58.69 90 ARG A N 1
ATOM 728 C CA . ARG A 1 90 ? 13.633 -20.234 0.315 1 58.69 90 ARG A CA 1
ATOM 729 C C . ARG A 1 90 ? 15.117 -19.938 0.45 1 58.69 90 ARG A C 1
ATOM 731 O O . ARG A 1 90 ? 15.727 -20.219 1.484 1 58.69 90 ARG A O 1
ATOM 738 N N . ARG A 1 91 ? 16.219 -20.234 -0.684 1 49.56 91 ARG A N 1
ATOM 739 C CA . ARG A 1 91 ? 17.609 -20.625 -0.466 1 49.56 91 ARG A CA 1
ATOM 740 C C . ARG A 1 91 ? 18.438 -19.453 0.037 1 49.56 91 ARG A C 1
ATOM 742 O O . ARG A 1 91 ? 18.625 -18.453 -0.675 1 49.56 91 ARG A O 1
ATOM 749 N N . PRO A 1 92 ? 18.734 -19.234 1.244 1 47.75 92 PRO A N 1
ATOM 750 C CA . PRO A 1 92 ? 19.781 -18.297 1.653 1 47.75 92 PRO A CA 1
ATOM 751 C C . PRO A 1 92 ? 21.062 -18.453 0.837 1 47.75 92 PRO A C 1
ATOM 753 O O . PRO A 1 92 ? 21.344 -19.547 0.346 1 47.75 92 PRO A O 1
ATOM 756 N N . PRO A 1 93 ? 21.688 -17.391 0.102 1 45.22 93 PRO A N 1
ATOM 757 C CA . PRO A 1 93 ? 23 -17.703 -0.456 1 45.22 93 PRO A CA 1
ATOM 758 C C . PRO A 1 93 ? 23.828 -18.625 0.448 1 45.22 93 PRO A C 1
ATOM 760 O O . PRO A 1 93 ? 24 -18.328 1.636 1 45.22 93 PRO A O 1
ATOM 763 N N . GLY A 1 94 ? 23.562 -19.828 0.49 1 37.72 94 GLY A N 1
ATOM 764 C CA . GLY A 1 94 ? 24.547 -20.609 1.216 1 37.72 94 GLY A CA 1
ATOM 765 C C . GLY A 1 94 ? 25.969 -20.172 0.936 1 37.72 94 GLY A C 1
ATOM 766 O O . GLY A 1 94 ? 26.234 -19.5 -0.06 1 37.72 94 GLY A O 1
ATOM 767 N N . PRO A 1 95 ? 26.922 -19.922 1.982 1 42.22 95 PRO A N 1
ATOM 768 C CA . PRO A 1 95 ? 28.328 -19.594 1.72 1 42.22 95 PRO A CA 1
ATOM 769 C C . PRO A 1 95 ? 28.891 -20.344 0.516 1 42.22 95 PRO A C 1
ATOM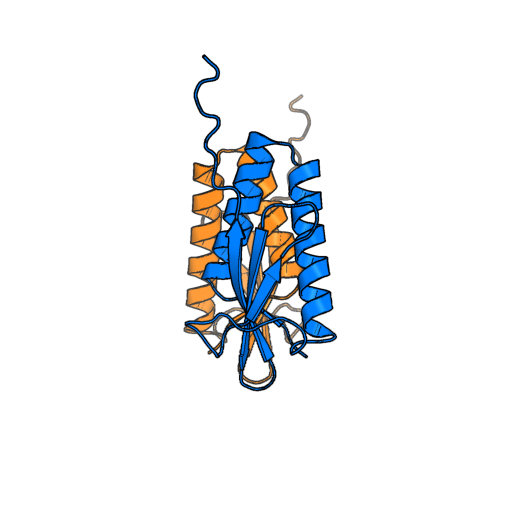 771 O O . PRO A 1 95 ? 28.609 -21.531 0.339 1 42.22 95 PRO A O 1
ATOM 774 N N . GLU A 1 96 ? 28.734 -19.812 -0.727 1 37.56 96 GLU A N 1
ATOM 775 C CA . GLU A 1 96 ? 29.656 -20.531 -1.609 1 37.56 96 GLU A CA 1
ATOM 776 C C . GLU A 1 96 ? 30.891 -21.016 -0.849 1 37.56 96 GLU A C 1
ATOM 778 O O . GLU A 1 96 ? 31.469 -20.281 -0.052 1 37.56 96 GLU A O 1
ATOM 783 N N . GLU A 1 97 ? 31.125 -22.359 -0.723 1 30.25 97 GLU A N 1
ATOM 784 C CA . GLU A 1 97 ? 32.469 -22.812 -0.36 1 30.25 97 GLU A CA 1
ATOM 785 C C . GLU A 1 97 ? 33.531 -22.109 -1.198 1 30.25 97 GLU A C 1
ATOM 787 O O . GLU A 1 97 ? 33.281 -21.766 -2.359 1 30.25 97 GLU A O 1
ATOM 792 N N . MET B 1 1 ? -14.477 1.538 10.984 1 80.75 1 MET B N 1
ATOM 793 C CA . MET B 1 1 ? -14.672 1.691 9.547 1 80.75 1 MET B CA 1
ATOM 794 C C . MET B 1 1 ? -13.539 1.038 8.766 1 80.75 1 MET B C 1
ATOM 796 O O . MET B 1 1 ? -12.391 1.034 9.219 1 80.75 1 MET B O 1
ATOM 800 N N . LYS B 1 2 ? -13.805 0.474 7.574 1 85.44 2 LYS B N 1
ATOM 801 C CA . LYS B 1 2 ? -12.797 -0.21 6.77 1 85.44 2 LYS B CA 1
ATOM 802 C C . LYS B 1 2 ? -11.953 0.787 5.988 1 85.44 2 LYS B C 1
ATOM 804 O O . LYS B 1 2 ? -12.469 1.77 5.453 1 85.44 2 LYS B O 1
ATOM 809 N N . ILE B 1 3 ? -10.719 0.519 5.957 1 91.31 3 ILE B N 1
ATOM 810 C CA . ILE B 1 3 ? -9.797 1.369 5.215 1 91.31 3 ILE B CA 1
ATOM 811 C C . ILE B 1 3 ? -9.43 0.7 3.895 1 91.31 3 ILE B C 1
ATOM 813 O O . ILE B 1 3 ? -9.094 -0.487 3.863 1 91.31 3 ILE B O 1
ATOM 817 N N . VAL B 1 4 ? -9.586 1.49 2.811 1 90.38 4 VAL B N 1
ATOM 818 C CA . VAL B 1 4 ? -9.164 1.016 1.496 1 90.38 4 VAL B CA 1
ATOM 819 C C . VAL B 1 4 ? -8.141 1.978 0.902 1 90.38 4 VAL B C 1
ATOM 821 O O . VAL B 1 4 ? -8.148 3.172 1.206 1 90.38 4 VAL B O 1
ATOM 824 N N . TYR B 1 5 ? -7.207 1.371 0.129 1 92.94 5 TYR B N 1
ATOM 825 C CA . TYR B 1 5 ? -6.152 2.162 -0.492 1 92.94 5 TYR B CA 1
ATOM 826 C C . TYR B 1 5 ? -6.336 2.23 -2.004 1 92.94 5 TYR B C 1
ATOM 828 O O . TYR B 1 5 ? -6.59 1.211 -2.65 1 92.94 5 TYR B O 1
ATOM 836 N N . SER B 1 6 ? -6.27 3.467 -2.531 1 93.31 6 SER B N 1
ATOM 837 C CA . SER B 1 6 ? -6.246 3.615 -3.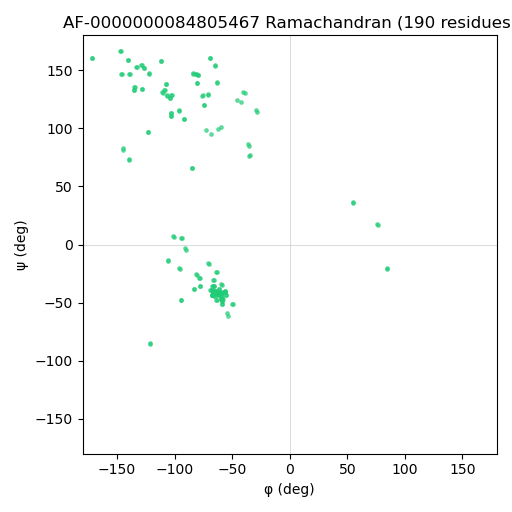982 1 93.31 6 SER B CA 1
ATOM 838 C C . SER B 1 6 ? -4.934 3.104 -4.57 1 93.31 6 SER B C 1
ATOM 840 O O . SER B 1 6 ? -3.949 2.936 -3.85 1 93.31 6 SER B O 1
ATOM 842 N N . ARG B 1 7 ? -4.957 2.82 -5.867 1 89.94 7 ARG B N 1
ATOM 843 C CA . ARG B 1 7 ? -3.736 2.447 -6.574 1 89.94 7 ARG B CA 1
ATOM 844 C C . ARG B 1 7 ? -2.664 3.52 -6.418 1 89.94 7 ARG B C 1
ATOM 846 O O . ARG B 1 7 ? -1.487 3.205 -6.227 1 89.94 7 ARG B O 1
ATOM 853 N N . GLN B 1 8 ? -3.086 4.746 -6.492 1 94.19 8 GLN B N 1
ATOM 854 C CA . GLN B 1 8 ? -2.156 5.863 -6.383 1 94.19 8 GLN B CA 1
ATOM 855 C C . GLN B 1 8 ? -1.564 5.949 -4.977 1 94.19 8 GLN B C 1
ATOM 857 O O . GLN B 1 8 ? -0.383 6.262 -4.812 1 94.19 8 GLN B O 1
ATOM 862 N N . ALA B 1 9 ? -2.375 5.703 -3.965 1 96.12 9 ALA B N 1
ATOM 863 C CA . ALA B 1 9 ? -1.874 5.734 -2.594 1 96.12 9 ALA B CA 1
ATOM 864 C C . ALA B 1 9 ? -0.783 4.688 -2.385 1 96.12 9 ALA B C 1
ATOM 866 O O . ALA B 1 9 ? 0.23 4.961 -1.735 1 96.12 9 ALA B O 1
ATOM 867 N N . ILE B 1 10 ? -1.014 3.529 -2.963 1 93.75 10 ILE B N 1
ATOM 868 C CA . ILE B 1 10 ? -0.038 2.451 -2.84 1 93.75 10 ILE B CA 1
ATOM 869 C C . ILE B 1 10 ? 1.252 2.838 -3.559 1 93.75 10 ILE B C 1
ATOM 871 O O . ILE B 1 10 ? 2.348 2.666 -3.02 1 93.75 10 ILE B O 1
ATOM 875 N N . ALA B 1 11 ? 1.116 3.4 -4.754 1 93.38 11 ALA B N 1
ATOM 876 C CA . ALA B 1 11 ? 2.283 3.861 -5.504 1 93.38 11 ALA B CA 1
ATOM 877 C C . ALA B 1 11 ? 3.051 4.922 -4.723 1 93.38 11 ALA B C 1
ATOM 879 O O . ALA B 1 11 ? 4.285 4.898 -4.68 1 93.38 11 ALA B O 1
ATOM 880 N N . ASP B 1 12 ? 2.344 5.816 -4.125 1 95.44 12 ASP B N 1
ATOM 881 C CA . ASP B 1 12 ? 2.951 6.863 -3.311 1 95.44 12 ASP B CA 1
ATOM 882 C C . ASP B 1 12 ? 3.76 6.262 -2.16 1 95.44 12 ASP B C 1
ATOM 884 O O . ASP B 1 12 ? 4.879 6.699 -1.889 1 95.44 12 ASP B O 1
ATOM 888 N N . LEU B 1 13 ? 3.201 5.289 -1.496 1 95 13 LEU B N 1
ATOM 889 C CA . LEU B 1 13 ? 3.867 4.641 -0.372 1 95 13 LEU B CA 1
ATOM 890 C C . LEU B 1 13 ? 5.152 3.957 -0.823 1 95 13 LEU B C 1
ATOM 892 O O . LEU B 1 13 ? 6.184 4.055 -0.149 1 95 13 LEU B O 1
ATOM 896 N N . LEU B 1 14 ? 5.051 3.318 -1.937 1 94.12 14 LEU B N 1
ATOM 897 C CA . LEU B 1 14 ? 6.203 2.59 -2.447 1 94.12 14 LEU B CA 1
ATOM 898 C C . LEU B 1 14 ? 7.324 3.549 -2.836 1 94.12 14 LEU B C 1
ATOM 900 O O . LEU B 1 14 ? 8.5 3.283 -2.564 1 94.12 14 LEU B O 1
ATOM 904 N N . ARG B 1 15 ? 6.926 4.613 -3.461 1 94.19 15 ARG B N 1
ATOM 905 C CA . ARG B 1 15 ? 7.902 5.633 -3.826 1 94.19 15 ARG B CA 1
ATOM 906 C C . ARG B 1 15 ? 8.562 6.227 -2.588 1 94.19 15 ARG B C 1
ATOM 908 O O . ARG B 1 15 ? 9.781 6.441 -2.568 1 94.19 15 ARG B O 1
ATOM 915 N N . ALA B 1 16 ? 7.801 6.5 -1.626 1 94.5 16 ALA B N 1
ATOM 916 C CA . ALA B 1 16 ? 8.336 7.023 -0.372 1 94.5 16 ALA B CA 1
ATOM 917 C C . ALA B 1 16 ? 9.32 6.035 0.255 1 94.5 16 ALA B C 1
ATOM 919 O O . ALA B 1 16 ? 10.414 6.426 0.68 1 94.5 16 ALA B O 1
ATOM 920 N N . ALA B 1 17 ? 8.922 4.809 0.3 1 94.44 17 ALA B N 1
ATOM 921 C CA . ALA B 1 17 ? 9.781 3.77 0.865 1 94.44 17 ALA B CA 1
ATOM 922 C C . ALA B 1 17 ? 11.109 3.691 0.122 1 94.44 17 ALA B C 1
ATOM 924 O O . ALA B 1 17 ? 12.172 3.615 0.745 1 94.44 17 ALA B O 1
ATOM 925 N N . GLU B 1 18 ? 11.023 3.691 -1.179 1 94.19 18 GLU B N 1
ATOM 926 C CA . GLU B 1 18 ? 12.219 3.656 -2.018 1 94.19 18 GLU B CA 1
ATOM 927 C C . GLU B 1 18 ? 13.125 4.852 -1.735 1 94.19 18 GLU B C 1
ATOM 929 O O . GLU B 1 18 ? 14.32 4.684 -1.504 1 94.19 18 GLU B O 1
ATOM 934 N N . TYR B 1 19 ? 12.578 6.004 -1.759 1 93.75 19 TYR B N 1
ATOM 935 C CA . TYR B 1 19 ? 13.328 7.246 -1.588 1 93.75 19 TYR B CA 1
ATOM 936 C C . TYR B 1 19 ? 14.062 7.262 -0.253 1 93.75 19 TYR B C 1
ATOM 938 O O . TYR B 1 19 ? 15.273 7.477 -0.207 1 93.75 19 TYR B O 1
ATOM 946 N N . TYR B 1 20 ? 13.398 6.953 0.76 1 94.62 20 TYR B N 1
ATOM 947 C CA . TYR B 1 20 ? 13.984 7.082 2.092 1 94.62 20 TYR B CA 1
ATOM 948 C C . TYR B 1 20 ? 14.914 5.918 2.393 1 94.62 20 TYR B C 1
ATOM 950 O O . TYR B 1 20 ? 15.883 6.066 3.143 1 94.62 20 TYR B O 1
ATOM 958 N N . THR B 1 21 ? 14.633 4.762 1.795 1 94.38 21 THR B N 1
ATOM 959 C CA . THR B 1 21 ? 15.578 3.656 1.915 1 94.38 21 THR B CA 1
ATOM 960 C C . THR B 1 21 ? 16.922 4.027 1.305 1 94.38 21 THR B C 1
ATOM 962 O O . THR B 1 21 ? 17.969 3.717 1.87 1 94.38 21 THR B O 1
ATOM 965 N N . LEU B 1 22 ? 16.875 4.758 0.196 1 93.38 22 LEU B N 1
ATOM 966 C CA . LEU B 1 22 ? 18.078 5.113 -0.557 1 93.38 22 LEU B CA 1
ATOM 967 C C . LEU B 1 22 ? 18.75 6.336 0.047 1 93.38 22 LEU B C 1
ATOM 969 O O . LEU B 1 22 ? 19.984 6.398 0.114 1 93.38 22 LEU B O 1
ATOM 973 N N . ASN B 1 23 ? 17.953 7.27 0.484 1 93.12 23 ASN B N 1
ATOM 974 C CA . ASN B 1 23 ? 18.5 8.594 0.772 1 93.12 23 ASN B CA 1
ATOM 975 C C . ASN B 1 23 ? 18.609 8.844 2.273 1 93.12 23 ASN B C 1
ATOM 977 O O . ASN B 1 23 ? 19.234 9.812 2.705 1 93.12 23 ASN B O 1
ATOM 981 N N . ALA B 1 24 ? 18.031 8.094 3.082 1 93.75 24 ALA B N 1
ATOM 982 C CA . ALA B 1 24 ? 18.156 8.156 4.535 1 93.75 24 ALA B CA 1
ATOM 983 C C . ALA B 1 24 ? 18.672 6.832 5.102 1 93.75 24 ALA B C 1
ATOM 985 O O . ALA B 1 24 ? 19.891 6.641 5.234 1 93.75 24 ALA B O 1
ATOM 986 N N . SER B 1 25 ? 17.875 5.773 5.41 1 93.94 25 SER B N 1
ATOM 987 C CA . SER B 1 25 ? 18.172 4.418 5.848 1 93.94 25 SER B CA 1
ATOM 988 C C . SER B 1 25 ? 16.922 3.549 5.875 1 93.94 25 SER B C 1
ATOM 990 O O . SER B 1 25 ? 15.805 4.062 5.98 1 93.94 25 SER B O 1
ATOM 992 N N . PRO B 1 26 ? 17.156 2.25 5.855 1 92.5 26 PRO B N 1
ATOM 993 C CA . PRO B 1 26 ? 16.016 1.354 5.984 1 92.5 26 PRO B CA 1
ATOM 994 C C . PRO B 1 26 ? 15.242 1.567 7.285 1 92.5 26 PRO B C 1
ATOM 996 O O . PRO B 1 26 ? 14.008 1.455 7.305 1 92.5 26 PRO B O 1
ATOM 999 N N . THR B 1 27 ? 16.016 1.896 8.328 1 95.12 27 THR B N 1
ATOM 1000 C CA . THR B 1 27 ? 15.391 2.145 9.617 1 95.12 27 THR B CA 1
ATOM 1001 C C . THR B 1 27 ? 14.484 3.373 9.555 1 95.12 27 THR B C 1
ATOM 1003 O O . THR B 1 27 ? 13.359 3.346 10.047 1 95.12 27 THR B O 1
ATOM 1006 N N . VAL B 1 28 ? 14.945 4.418 8.867 1 94.31 28 VAL B N 1
ATOM 1007 C CA . VAL B 1 28 ? 14.172 5.641 8.719 1 94.31 28 VAL B CA 1
ATOM 1008 C C . VAL B 1 28 ? 12.938 5.375 7.852 1 94.31 28 VAL B C 1
ATOM 1010 O O . VAL B 1 28 ? 11.836 5.816 8.18 1 94.31 28 VAL B O 1
ATOM 1013 N N . ALA B 1 29 ? 13.156 4.637 6.789 1 95.06 29 ALA B N 1
ATOM 1014 C CA . ALA B 1 29 ? 12.055 4.289 5.895 1 95.06 29 ALA B CA 1
ATOM 1015 C C . ALA B 1 29 ? 10.961 3.531 6.645 1 95.06 29 ALA B C 1
ATOM 1017 O O . ALA B 1 29 ? 9.773 3.824 6.484 1 95.06 29 ALA B O 1
ATOM 1018 N N . ARG B 1 30 ? 11.375 2.627 7.488 1 94 30 ARG B N 1
ATOM 1019 C CA . ARG B 1 30 ? 10.43 1.839 8.266 1 94 30 ARG B CA 1
ATOM 1020 C C . ARG B 1 30 ? 9.703 2.705 9.289 1 94 30 ARG B C 1
ATOM 1022 O O . ARG B 1 30 ? 8.508 2.531 9.523 1 94 30 ARG B O 1
ATOM 1029 N N . SER B 1 31 ? 10.398 3.594 9.883 1 95.25 31 SER B N 1
ATOM 1030 C CA . SER B 1 31 ? 9.797 4.512 10.844 1 95.25 31 SER B CA 1
ATOM 1031 C C . SER B 1 31 ? 8.742 5.391 10.18 1 95.25 31 SER B C 1
ATOM 1033 O O . SER B 1 31 ? 7.684 5.641 10.758 1 95.25 31 SER B O 1
ATOM 1035 N N . ILE B 1 32 ? 9.055 5.816 9.008 1 94.44 32 ILE B N 1
ATOM 1036 C CA . ILE B 1 32 ? 8.109 6.629 8.242 1 94.44 32 ILE B CA 1
ATOM 1037 C C . ILE B 1 32 ? 6.859 5.812 7.938 1 94.44 32 ILE B C 1
ATOM 1039 O O . ILE B 1 32 ? 5.738 6.281 8.148 1 94.44 32 ILE B O 1
ATOM 1043 N N . GLY B 1 33 ? 7.07 4.578 7.449 1 94.38 33 GLY B N 1
ATOM 1044 C CA . GLY B 1 33 ? 5.941 3.701 7.188 1 94.38 33 GLY B CA 1
ATOM 1045 C C . GLY B 1 33 ? 5.055 3.488 8.398 1 94.38 33 GLY B C 1
ATOM 1046 O O . GLY B 1 33 ? 3.826 3.531 8.297 1 94.38 33 GLY B O 1
ATOM 1047 N N . ARG B 1 34 ? 5.645 3.289 9.5 1 94.25 34 ARG B N 1
ATOM 1048 C CA . ARG B 1 34 ? 4.906 3.084 10.742 1 94.25 34 ARG B CA 1
ATOM 1049 C C . ARG B 1 34 ? 4.125 4.336 11.133 1 94.25 34 ARG B C 1
ATOM 1051 O O . ARG B 1 34 ? 2.977 4.246 11.562 1 94.25 34 ARG B O 1
ATOM 1058 N N . ARG B 1 35 ? 4.703 5.406 10.945 1 95.75 35 ARG B N 1
ATOM 1059 C CA . ARG B 1 35 ? 4.039 6.66 11.289 1 95.75 35 ARG B CA 1
ATOM 1060 C C . ARG B 1 35 ? 2.842 6.91 10.383 1 95.75 35 ARG B C 1
ATOM 1062 O O . ARG B 1 35 ? 1.785 7.344 10.844 1 95.75 35 ARG B O 1
ATOM 1069 N N . ILE B 1 36 ? 3.049 6.668 9.156 1 96.31 36 ILE B N 1
ATOM 1070 C CA . ILE B 1 36 ? 1.952 6.816 8.203 1 96.31 36 ILE B CA 1
ATOM 1071 C C . ILE B 1 36 ? 0.803 5.891 8.594 1 96.31 36 ILE B C 1
ATOM 1073 O O . ILE B 1 36 ? -0.361 6.301 8.594 1 96.31 36 ILE B O 1
ATOM 1077 N N . GLU B 1 37 ? 1.139 4.699 8.992 1 93.75 37 GLU B N 1
ATOM 1078 C CA . GLU B 1 37 ? 0.126 3.746 9.438 1 93.75 37 GLU B CA 1
ATOM 1079 C C . GLU B 1 37 ? -0.596 4.25 10.68 1 93.75 37 GLU B C 1
ATOM 1081 O O . GLU B 1 37 ? -1.818 4.125 10.789 1 93.75 37 GLU B O 1
ATOM 1086 N N . ASP B 1 38 ? 0.12 4.801 11.594 1 94.81 38 ASP B N 1
ATOM 1087 C CA . ASP B 1 38 ? -0.466 5.359 12.812 1 94.81 38 ASP B CA 1
ATOM 1088 C C . ASP B 1 38 ? -1.469 6.461 12.484 1 94.81 38 ASP B C 1
ATOM 1090 O O . ASP B 1 38 ? -2.549 6.523 13.07 1 94.81 38 ASP B O 1
ATOM 1094 N N . VAL B 1 39 ? -1.152 7.293 11.57 1 96.81 39 VAL B N 1
ATOM 1095 C CA . VAL B 1 39 ? -2.02 8.391 11.172 1 96.81 39 VAL B CA 1
ATOM 1096 C C . VAL B 1 39 ? -3.285 7.844 10.516 1 96.81 39 VAL B C 1
ATOM 1098 O O . VAL B 1 39 ? -4.391 8.328 10.781 1 96.81 39 VAL B O 1
ATOM 1101 N N . ILE B 1 40 ? -3.133 6.828 9.727 1 95.94 40 ILE B N 1
ATOM 1102 C CA . ILE B 1 40 ? -4.27 6.219 9.055 1 95.94 40 ILE B CA 1
ATOM 1103 C C . ILE B 1 40 ? -5.199 5.574 10.078 1 95.94 40 ILE B C 1
ATOM 1105 O O . ILE B 1 40 ? -6.426 5.645 9.945 1 95.94 40 ILE B O 1
ATOM 1109 N N . GLN B 1 41 ? -4.629 5.023 11.102 1 94.06 41 GLN B N 1
ATOM 1110 C CA . GLN B 1 41 ? -5.449 4.445 12.164 1 94.06 41 GLN B CA 1
ATOM 1111 C C . GLN B 1 41 ? -6.223 5.527 12.906 1 94.06 41 GLN B C 1
ATOM 1113 O O . GLN B 1 41 ? -7.367 5.312 13.312 1 94.06 41 GLN B O 1
ATOM 1118 N N . ARG B 1 42 ? -5.637 6.621 13.055 1 95.56 42 ARG B N 1
ATOM 1119 C CA . ARG B 1 42 ? -6.32 7.746 13.688 1 95.56 42 ARG B CA 1
ATOM 1120 C C . ARG B 1 42 ? -7.473 8.242 12.82 1 95.56 42 ARG B C 1
ATOM 1122 O O . ARG B 1 42 ? -8.539 8.594 13.336 1 95.56 42 ARG B O 1
ATOM 1129 N N . ILE B 1 43 ? -7.242 8.289 11.539 1 96.5 43 ILE B N 1
ATOM 1130 C CA . ILE B 1 43 ? -8.297 8.656 10.594 1 96.5 43 ILE B CA 1
ATOM 1131 C C . ILE B 1 43 ? -9.492 7.719 10.766 1 96.5 43 ILE B C 1
ATOM 1133 O O . ILE B 1 43 ? -10.641 8.156 10.742 1 96.5 43 ILE B O 1
ATOM 1137 N N . ALA B 1 44 ? -9.172 6.453 10.977 1 93.81 44 ALA B N 1
ATOM 1138 C CA . ALA B 1 44 ? -10.227 5.449 11.117 1 93.81 44 ALA B CA 1
ATOM 1139 C C . ALA B 1 44 ? -11.039 5.676 12.383 1 93.81 44 ALA B C 1
ATOM 1141 O O . ALA B 1 44 ? -12.227 5.355 12.438 1 93.81 44 ALA B O 1
ATOM 1142 N N . THR B 1 45 ? -10.469 6.203 13.406 1 94.38 45 THR B N 1
ATOM 1143 C CA . THR B 1 45 ? -11.117 6.434 14.688 1 94.38 45 THR B CA 1
ATOM 1144 C C . THR B 1 45 ? -12.008 7.672 14.633 1 94.38 45 THR B C 1
ATOM 1146 O O . THR B 1 45 ? -13.062 7.715 15.266 1 94.38 45 THR B O 1
ATOM 1149 N N . ALA B 1 46 ? -11.617 8.68 13.922 1 95.88 46 ALA B N 1
ATOM 1150 C CA . ALA B 1 46 ? -12.352 9.93 13.758 1 95.88 46 ALA B CA 1
ATOM 1151 C C . ALA B 1 46 ? -12.281 10.422 12.312 1 95.88 46 ALA B C 1
ATOM 1153 O O . ALA B 1 46 ? -11.68 11.461 12.031 1 95.88 46 ALA B O 1
ATOM 1154 N N . PRO B 1 47 ? -12.992 9.773 11.414 1 96.06 47 PRO B N 1
ATOM 1155 C CA . PRO B 1 47 ? -12.836 10 9.977 1 96.06 47 PRO B CA 1
ATOM 1156 C C . PRO B 1 47 ? -13.227 11.414 9.562 1 96.06 47 PRO B C 1
ATOM 1158 O O . PRO B 1 47 ? -12.75 11.914 8.531 1 96.06 47 PRO B O 1
ATOM 1161 N N . GLU B 1 48 ? -14.07 12.109 10.328 1 95.19 48 GLU B N 1
ATOM 1162 C CA . GLU B 1 48 ? -14.586 13.414 9.914 1 95.19 48 GLU B CA 1
ATOM 1163 C C . GLU B 1 48 ? -13.844 14.547 10.609 1 95.19 48 GLU B C 1
ATOM 1165 O O . GLU B 1 48 ? -14.156 15.727 10.391 1 95.19 48 GLU B O 1
ATOM 1170 N N . SER B 1 49 ? -12.828 14.156 11.305 1 95.5 49 SER B N 1
ATOM 1171 C CA . SER B 1 49 ? -12.164 15.156 12.133 1 95.5 49 SER B CA 1
ATOM 1172 C C . SER B 1 49 ? -11.203 16 11.305 1 95.5 49 SER B C 1
ATOM 1174 O O . SER B 1 49 ? -10.891 17.141 11.68 1 95.5 49 SER B O 1
ATOM 1176 N N . ALA B 1 50 ? -10.68 15.5 10.195 1 96.25 50 ALA B N 1
ATOM 1177 C CA . ALA B 1 50 ? -9.703 16.219 9.383 1 96.25 50 ALA B CA 1
ATOM 1178 C C . ALA B 1 50 ? -10.391 17.25 8.492 1 96.25 50 A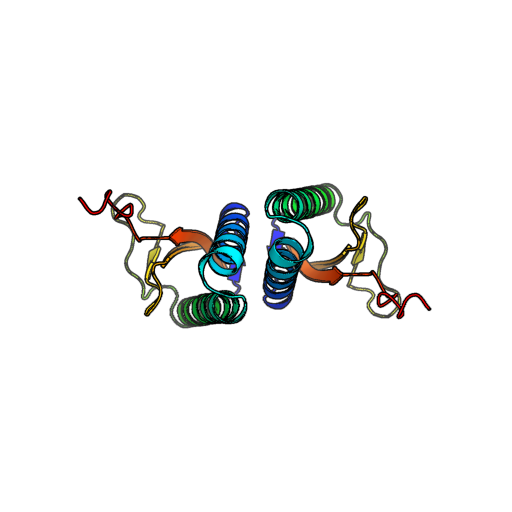LA B C 1
ATOM 1180 O O . ALA B 1 50 ? -11.531 17.062 8.07 1 96.25 50 ALA B O 1
ATOM 1181 N N . PRO B 1 51 ? -9.711 18.328 8.281 1 95.56 51 PRO B N 1
ATOM 1182 C CA . PRO B 1 51 ? -10.289 19.375 7.422 1 95.56 51 PRO B CA 1
ATOM 1183 C C . PRO B 1 51 ? -10.461 18.906 5.977 1 95.56 51 PRO B C 1
ATOM 1185 O O . PRO B 1 51 ? -9.695 18.062 5.5 1 95.56 51 PRO B O 1
ATOM 1188 N N . ARG B 1 52 ? -11.414 19.516 5.273 1 95.44 52 ARG B N 1
ATOM 1189 C CA . ARG B 1 52 ? -11.641 19.281 3.85 1 95.44 52 ARG B CA 1
ATOM 1190 C C . ARG B 1 52 ? -10.711 20.141 2.998 1 95.44 52 ARG B C 1
ATOM 1192 O O . ARG B 1 52 ? -10.336 21.234 3.402 1 95.44 52 ARG B O 1
ATOM 1199 N N . VAL B 1 53 ? -10.391 19.484 1.874 1 93.19 53 VAL B N 1
ATOM 1200 C CA . VAL B 1 53 ? -9.594 20.234 0.913 1 93.19 53 VAL B CA 1
ATOM 1201 C C . VAL B 1 53 ? -10.484 21.25 0.197 1 93.19 53 VAL B C 1
ATOM 1203 O O . VAL B 1 53 ? -11.57 20.922 -0.266 1 93.19 53 VAL B O 1
ATOM 1206 N N . SER B 1 54 ? -10.125 22.5 0.138 1 88.69 54 SER B N 1
ATOM 1207 C CA . SER B 1 54 ? -10.906 23.625 -0.356 1 88.69 54 SER B CA 1
ATOM 1208 C C . SER B 1 54 ? -11.5 23.328 -1.73 1 88.69 54 SER B C 1
ATOM 1210 O O . SER B 1 54 ? -12.695 23.516 -1.952 1 88.69 54 SER B O 1
ATOM 1212 N N . GLN B 1 55 ? -10.789 22.891 -2.738 1 89 55 GLN B N 1
ATOM 1213 C CA . GLN B 1 55 ? -11.258 22.688 -4.105 1 89 55 GLN B CA 1
ATOM 1214 C C . GLN B 1 55 ? -11.703 21.234 -4.328 1 89 55 GLN B C 1
ATOM 1216 O O . GLN B 1 55 ? -12.094 20.875 -5.434 1 89 55 GLN B O 1
ATOM 1221 N N . ARG B 1 56 ? -11.703 20.531 -3.318 1 86.88 56 ARG B N 1
ATOM 1222 C CA . ARG B 1 56 ? -12.133 19.125 -3.348 1 86.88 56 ARG B CA 1
ATOM 1223 C C . ARG B 1 56 ? -12.852 18.75 -2.059 1 86.88 56 ARG B C 1
ATOM 1225 O O . ARG B 1 56 ? -12.328 17.984 -1.249 1 86.88 56 ARG B O 1
ATOM 1232 N N . SER B 1 57 ? -14.141 19.109 -2.02 1 85.88 57 SER B N 1
ATOM 1233 C CA . SER B 1 57 ? -14.867 19.109 -0.753 1 85.88 57 SER B CA 1
ATOM 1234 C C . SER B 1 57 ? -15.102 17.703 -0.249 1 85.88 57 SER B C 1
ATOM 1236 O O . SER B 1 57 ? -15.391 17.484 0.932 1 85.88 57 SER B O 1
ATOM 1238 N N . LYS B 1 58 ? -14.969 16.781 -1.043 1 94.31 58 LYS B N 1
ATOM 1239 C CA . LYS B 1 58 ? -15.18 15.406 -0.598 1 94.31 58 LYS B CA 1
ATOM 1240 C C . LYS B 1 58 ? -13.883 14.789 -0.098 1 94.31 58 LYS B C 1
ATOM 1242 O O . LYS B 1 58 ? -13.875 13.656 0.396 1 94.31 58 LYS B O 1
ATOM 1247 N N . VAL B 1 59 ? -12.812 15.578 -0.258 1 97.25 59 VAL B N 1
ATOM 1248 C CA . VAL B 1 59 ? -11.5 15.07 0.115 1 97.25 59 VAL B CA 1
ATOM 1249 C C . VAL B 1 59 ? -11.016 15.766 1.387 1 97.25 59 VAL B C 1
ATOM 1251 O O . VAL B 1 59 ? -11.164 16.984 1.531 1 97.25 59 VAL B O 1
ATOM 1254 N N . ARG B 1 60 ? -10.531 14.945 2.309 1 97.69 60 ARG B N 1
ATOM 1255 C CA . ARG B 1 60 ? -9.93 15.438 3.547 1 97.69 60 ARG B CA 1
ATOM 1256 C C . ARG B 1 60 ? -8.43 15.164 3.572 1 97.69 60 ARG B C 1
ATOM 1258 O O . ARG B 1 60 ? -7.934 14.312 2.836 1 97.69 60 ARG B O 1
ATOM 1265 N N . THR B 1 61 ? -7.73 15.961 4.41 1 97.19 61 THR B N 1
ATOM 1266 C CA . THR B 1 61 ? -6.285 15.758 4.445 1 97.19 61 THR B CA 1
ATOM 1267 C C . THR B 1 61 ? -5.762 15.852 5.875 1 97.19 61 THR B C 1
ATOM 1269 O O . THR B 1 61 ? -6.32 16.578 6.699 1 97.19 61 THR B O 1
ATOM 1272 N N . VAL B 1 62 ? -4.727 15.055 6.156 1 97.06 62 VAL B N 1
ATOM 1273 C CA . VAL B 1 62 ? -4.059 15.031 7.453 1 97.06 62 VAL B CA 1
ATOM 1274 C C . VAL B 1 62 ? -2.545 15.039 7.254 1 97.06 62 VAL B C 1
ATOM 1276 O O . VAL B 1 62 ? -2.021 14.359 6.371 1 97.06 62 VAL B O 1
ATOM 1279 N N . VAL B 1 63 ? -1.841 15.836 8.008 1 95.81 63 VAL B N 1
ATOM 1280 C CA . VAL B 1 63 ? -0.382 15.867 7.965 1 95.81 63 VAL B CA 1
ATOM 1281 C C . VAL B 1 63 ? 0.183 14.734 8.812 1 95.81 63 VAL B C 1
ATOM 1283 O O . VAL B 1 63 ? -0.442 14.305 9.789 1 95.81 63 VAL B O 1
ATOM 1286 N N . VAL B 1 64 ? 1.321 14.203 8.383 1 96.25 64 VAL B N 1
ATOM 1287 C CA . VAL B 1 64 ? 2.07 13.227 9.18 1 96.25 64 VAL B CA 1
ATOM 1288 C C . VAL B 1 64 ? 3.102 13.953 10.039 1 96.25 64 VAL B C 1
ATOM 1290 O O . VAL B 1 64 ? 4.156 14.359 9.547 1 96.25 64 VAL B O 1
ATOM 1293 N N . ILE B 1 65 ? 2.805 13.953 11.203 1 91.75 65 ILE B N 1
ATOM 1294 C CA . ILE B 1 65 ? 3.666 14.711 12.109 1 91.75 65 ILE B CA 1
ATOM 1295 C C . ILE B 1 65 ? 5.07 14.109 12.109 1 91.75 65 ILE B C 1
ATOM 1297 O O . ILE B 1 65 ? 5.227 12.883 12.117 1 91.75 65 ILE B O 1
ATOM 1301 N N . ARG B 1 66 ? 6.164 14.859 12.117 1 92 66 ARG B N 1
ATOM 1302 C CA . ARG B 1 66 ? 7.574 14.5 12.195 1 92 66 ARG B CA 1
ATOM 1303 C C . ARG B 1 66 ? 8.125 14.156 10.812 1 92 66 ARG B C 1
ATOM 1305 O O . ARG B 1 66 ? 9.344 14.156 10.609 1 92 66 ARG B O 1
ATOM 1312 N N . TYR B 1 67 ? 7.242 13.844 9.93 1 93.56 67 TYR B N 1
ATOM 1313 C CA . TYR B 1 67 ? 7.691 13.539 8.57 1 93.56 67 TYR B CA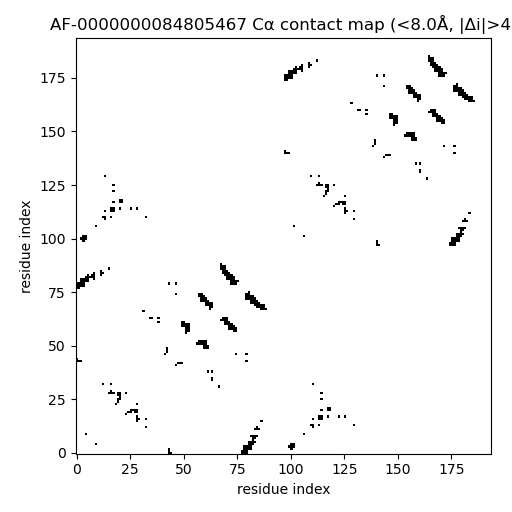 1
ATOM 1314 C C . TYR B 1 67 ? 6.941 14.383 7.547 1 93.56 67 TYR B C 1
ATOM 1316 O O . TYR B 1 67 ? 5.785 14.75 7.766 1 93.56 67 TYR B O 1
ATOM 1324 N N . PRO B 1 68 ? 7.609 14.656 6.375 1 94.94 68 PRO B N 1
ATOM 1325 C CA . PRO B 1 68 ? 7.023 15.578 5.395 1 94.94 68 PRO B CA 1
ATOM 1326 C C . PRO B 1 68 ? 6.035 14.883 4.457 1 94.94 68 PRO B C 1
ATOM 1328 O O . PRO B 1 68 ? 6.258 14.836 3.246 1 94.94 68 PRO B O 1
ATOM 1331 N N . PHE B 1 69 ? 4.941 14.422 4.992 1 97.19 69 PHE B N 1
ATOM 1332 C CA . PHE B 1 69 ? 3.916 13.781 4.176 1 97.19 69 PHE B CA 1
ATOM 1333 C C . PHE B 1 69 ? 2.533 14.312 4.531 1 97.19 69 PHE B C 1
ATOM 1335 O O . PHE B 1 69 ? 2.301 14.742 5.664 1 97.19 69 PHE B O 1
ATOM 1342 N N . ARG B 1 70 ? 1.68 14.258 3.57 1 96.94 70 ARG B N 1
ATOM 1343 C CA . ARG B 1 70 ? 0.258 14.555 3.709 1 96.94 70 ARG B CA 1
ATOM 1344 C C . ARG B 1 70 ? -0.594 13.422 3.15 1 96.94 70 ARG B C 1
ATOM 1346 O O . ARG B 1 70 ? -0.318 12.906 2.064 1 96.94 70 ARG B O 1
ATOM 1353 N N . ILE B 1 71 ? -1.611 13.031 3.934 1 97.94 71 ILE B N 1
ATOM 1354 C CA . ILE B 1 71 ? -2.502 11.953 3.525 1 97.94 71 ILE B CA 1
ATOM 1355 C C . ILE B 1 71 ? -3.832 12.531 3.049 1 97.94 71 ILE B C 1
ATOM 1357 O O . ILE B 1 71 ? -4.445 13.352 3.746 1 97.94 71 ILE B O 1
ATOM 1361 N N . PHE B 1 72 ? -4.246 12.188 1.861 1 97.81 72 PHE B N 1
ATOM 1362 C CA . PHE B 1 72 ? -5.531 12.586 1.293 1 97.81 72 PHE B CA 1
ATOM 1363 C C . PHE B 1 72 ? -6.496 11.406 1.271 1 97.81 72 PHE B C 1
ATOM 1365 O O . PHE B 1 72 ? -6.145 10.312 0.821 1 97.81 72 PHE B O 1
ATOM 1372 N N . TYR B 1 73 ? -7.676 11.648 1.82 1 97.81 73 TYR B N 1
ATOM 1373 C CA . TYR B 1 73 ? -8.648 10.562 1.869 1 97.81 73 TYR B CA 1
ATOM 1374 C C . TYR B 1 73 ? -10.07 11.094 1.737 1 97.81 73 TYR B C 1
ATOM 1376 O O . TYR B 1 73 ? -10.297 12.297 1.835 1 97.81 73 TYR B O 1
ATOM 1384 N N . ARG B 1 74 ? -10.984 10.164 1.482 1 97.06 74 ARG B N 1
ATOM 1385 C CA . ARG B 1 74 ? -12.406 10.484 1.469 1 97.06 74 ARG B CA 1
ATOM 1386 C C . ARG B 1 74 ? -13.219 9.367 2.111 1 97.06 74 ARG B C 1
ATOM 1388 O O . ARG B 1 74 ? -12.727 8.25 2.289 1 97.06 74 ARG B O 1
ATOM 1395 N N . ILE B 1 75 ? -14.398 9.75 2.531 1 94.69 75 ILE B N 1
ATOM 1396 C CA . ILE B 1 75 ? -15.352 8.797 3.09 1 94.69 75 ILE B CA 1
ATOM 1397 C C . ILE B 1 75 ? -16.422 8.477 2.055 1 94.69 75 ILE B C 1
ATOM 1399 O O . ILE B 1 75 ? -17.156 9.359 1.616 1 94.69 75 ILE B O 1
ATOM 1403 N N . GLN B 1 76 ? -16.375 7.23 1.555 1 87.56 76 GLN B N 1
ATOM 1404 C CA . GLN B 1 76 ? -17.344 6.805 0.545 1 87.56 76 GLN B CA 1
ATOM 1405 C C . GLN B 1 76 ? -17.891 5.422 0.869 1 87.56 76 GLN B C 1
ATOM 1407 O O . GLN B 1 76 ? -17.141 4.5 1.18 1 87.56 76 GLN B O 1
ATOM 1412 N N . LEU B 1 77 ? -19.219 5.281 0.792 1 83.62 77 LEU B N 1
ATOM 1413 C CA . LEU B 1 77 ? -19.906 4.004 0.967 1 83.62 77 LEU B CA 1
ATOM 1414 C C . LEU B 1 77 ? -19.531 3.365 2.301 1 83.62 77 LEU B C 1
ATOM 1416 O O . LEU B 1 77 ? -19.266 2.164 2.363 1 83.62 77 LEU B O 1
ATOM 1420 N N . GLY B 1 78 ? -19.344 4.191 3.322 1 86.25 78 GLY B N 1
ATOM 1421 C CA . GLY B 1 78 ? -19.078 3.676 4.652 1 86.25 78 GLY B CA 1
ATOM 1422 C C . GLY B 1 78 ? -17.641 3.186 4.82 1 86.25 78 GLY B C 1
ATOM 1423 O O . GLY B 1 78 ? -17.359 2.4 5.727 1 86.25 78 GLY B O 1
ATOM 1424 N N . GLN B 1 79 ? -16.797 3.631 3.879 1 90.75 79 GLN B N 1
ATOM 1425 C CA . GLN B 1 79 ? -15.383 3.258 3.949 1 90.75 79 GLN B CA 1
ATOM 1426 C C . GLN B 1 79 ? -14.484 4.484 3.854 1 90.75 79 GLN B C 1
ATOM 1428 O O . GLN B 1 79 ? -14.914 5.539 3.381 1 90.75 79 GLN B O 1
ATOM 1433 N N . ILE B 1 80 ? -13.344 4.301 4.406 1 95 80 ILE B N 1
ATOM 1434 C CA . ILE B 1 80 ? -12.305 5.316 4.266 1 95 80 ILE B CA 1
ATOM 1435 C C . ILE B 1 80 ? -11.375 4.945 3.113 1 95 80 ILE B C 1
ATOM 1437 O O . ILE B 1 80 ? -10.742 3.889 3.133 1 95 80 ILE B O 1
ATOM 1441 N N . GLU B 1 81 ? -11.391 5.793 2.078 1 95.19 81 GLU B N 1
ATOM 1442 C CA . GLU B 1 81 ? -10.5 5.562 0.946 1 95.19 81 GLU B CA 1
ATOM 1443 C C . GLU B 1 81 ? -9.297 6.504 0.986 1 95.19 81 GLU B C 1
ATOM 1445 O O . GLU B 1 81 ? -9.453 7.723 0.896 1 95.19 81 GLU B O 1
ATOM 1450 N N . ILE B 1 82 ? -8.094 5.852 1.199 1 96.81 82 ILE B N 1
ATOM 1451 C CA . ILE B 1 82 ? -6.863 6.621 1.086 1 96.81 82 ILE B CA 1
ATOM 1452 C C . ILE B 1 82 ? -6.555 6.891 -0.385 1 96.81 82 ILE B C 1
ATOM 1454 O O . ILE B 1 82 ? -6.371 5.953 -1.168 1 96.81 82 ILE B O 1
ATOM 1458 N N . LEU B 1 83 ? -6.488 8.164 -0.748 1 96.69 83 LEU B N 1
ATOM 1459 C CA . LEU B 1 83 ? -6.359 8.547 -2.15 1 96.69 83 LEU B CA 1
ATOM 1460 C C . LEU B 1 83 ? -4.895 8.758 -2.521 1 96.69 83 LEU B C 1
ATOM 1462 O O . LEU B 1 83 ? -4.438 8.273 -3.561 1 96.69 83 LEU B O 1
ATOM 1466 N N . HIS B 1 84 ? -4.215 9.531 -1.634 1 96.94 84 HIS B N 1
ATOM 1467 C CA . HIS B 1 84 ? -2.826 9.906 -1.883 1 96.94 84 HIS B CA 1
ATOM 1468 C C . HIS B 1 84 ? -2.039 10 -0.581 1 96.94 84 HIS B C 1
ATOM 1470 O O . HIS B 1 84 ? -2.6 10.336 0.465 1 96.94 84 HIS B O 1
ATOM 1476 N N . ILE B 1 85 ? -0.804 9.664 -0.634 1 97.31 85 ILE B N 1
ATOM 1477 C CA . ILE B 1 85 ? 0.187 9.945 0.397 1 97.31 85 ILE B CA 1
ATOM 1478 C C . ILE B 1 85 ? 1.35 10.734 -0.206 1 97.31 85 ILE B C 1
ATOM 1480 O O . ILE B 1 85 ? 2.273 10.148 -0.775 1 97.31 85 ILE B O 1
ATOM 1484 N N . ARG B 1 86 ? 1.3 12.086 -0.046 1 96.06 86 ARG B N 1
ATOM 1485 C CA . ARG B 1 86 ? 2.184 12.969 -0.802 1 96.06 86 ARG B CA 1
ATOM 1486 C C . ARG B 1 86 ? 3.271 13.555 0.093 1 96.06 86 ARG B C 1
ATOM 1488 O O . ARG B 1 86 ? 3.006 13.93 1.236 1 96.06 86 ARG B O 1
ATOM 1495 N N . HIS B 1 87 ? 4.516 13.602 -0.459 1 94.12 87 HIS B N 1
ATOM 1496 C CA . HIS B 1 87 ? 5.613 14.305 0.194 1 94.12 87 HIS B CA 1
ATOM 1497 C C . HIS B 1 87 ? 5.414 15.82 0.14 1 94.12 87 HIS B C 1
ATOM 1499 O O . HIS B 1 87 ? 5.109 16.375 -0.92 1 94.12 87 HIS B O 1
ATOM 1505 N N . THR B 1 88 ? 5.488 16.547 1.127 1 89.69 88 THR B N 1
ATOM 1506 C CA . THR B 1 88 ? 5.195 17.969 1.193 1 89.69 88 THR B CA 1
ATOM 1507 C C . THR B 1 88 ? 6.473 18.797 1.051 1 89.69 88 THR B C 1
ATOM 1509 O O . THR B 1 88 ? 6.418 20.016 0.953 1 89.69 88 THR B O 1
ATOM 1512 N N . SER B 1 89 ? 7.809 18.391 1.259 1 73.19 89 SER B N 1
ATOM 1513 C CA . SER B 1 89 ? 9.023 19.203 1.22 1 73.19 89 SER B CA 1
ATOM 1514 C C . SER B 1 89 ? 9.234 19.812 -0.157 1 73.19 89 SER B C 1
ATOM 1516 O O . SER B 1 89 ? 9.125 19.141 -1.176 1 73.19 89 SER B O 1
ATOM 1518 N N . ARG B 1 90 ? 8.922 21.016 -0.457 1 57.78 90 ARG B N 1
ATOM 1519 C CA . ARG B 1 90 ? 9.266 21.828 -1.621 1 57.78 90 ARG B CA 1
ATOM 1520 C C . ARG B 1 90 ? 10.781 21.875 -1.82 1 57.78 90 ARG B C 1
ATOM 1522 O O . ARG B 1 90 ? 11.258 22.297 -2.873 1 57.78 90 ARG B O 1
ATOM 1529 N N . ARG B 1 91 ? 11.836 22.406 -0.783 1 49.16 91 ARG B N 1
ATOM 1530 C CA . ARG B 1 91 ? 13.062 23.125 -1.129 1 49.16 91 ARG B CA 1
ATOM 1531 C C . ARG B 1 91 ? 14.055 22.219 -1.837 1 49.16 91 ARG B C 1
ATOM 1533 O O . ARG B 1 91 ? 14.562 21.266 -1.243 1 49.16 91 ARG B O 1
ATOM 1540 N N . PRO B 1 92 ? 14.18 22.109 -3.098 1 47.97 92 PRO B N 1
ATOM 1541 C CA . PRO B 1 92 ? 15.367 21.516 -3.719 1 47.97 92 PRO B CA 1
ATOM 1542 C C . PRO B 1 92 ? 16.672 21.969 -3.07 1 47.97 92 PRO B C 1
ATOM 1544 O O . PRO B 1 92 ? 16.734 23.078 -2.527 1 47.97 92 PRO B O 1
ATOM 1547 N N . PRO B 1 93 ? 17.656 21.062 -2.488 1 45.53 93 PRO B N 1
ATOM 1548 C CA . PRO B 1 93 ? 18.922 21.688 -2.107 1 45.53 93 PRO B CA 1
ATOM 1549 C C . PRO B 1 93 ? 19.328 22.812 -3.061 1 45.53 93 PRO B C 1
ATOM 1551 O O . PRO B 1 93 ? 19.391 22.609 -4.277 1 45.53 93 PRO B O 1
ATOM 1554 N N . GLY B 1 94 ? 18.766 23.922 -2.99 1 37.84 94 GLY B N 1
ATOM 1555 C CA . GLY B 1 94 ? 19.422 24.938 -3.789 1 37.84 94 GLY B CA 1
ATOM 1556 C C . GLY B 1 94 ? 20.938 24.844 -3.75 1 37.84 94 GLY B C 1
ATOM 1557 O O . GLY B 1 94 ? 21.5 24.203 -2.857 1 37.84 94 GLY B O 1
ATOM 1558 N N . PRO B 1 95 ? 21.734 24.859 -4.93 1 42.31 95 PRO B N 1
ATOM 1559 C CA . PRO B 1 95 ? 23.203 24.875 -4.887 1 42.31 95 PRO B CA 1
ATOM 1560 C C . PRO B 1 95 ? 23.75 25.688 -3.725 1 42.31 95 PRO B C 1
ATOM 1562 O O . PRO B 1 95 ? 23.219 26.766 -3.424 1 42.31 95 PRO B O 1
ATOM 1565 N N . GLU B 1 96 ? 23.891 25.109 -2.506 1 37.72 96 GLU B N 1
ATOM 1566 C CA . GLU B 1 96 ? 24.766 25.984 -1.728 1 37.72 96 GLU B CA 1
ATOM 1567 C C . GLU B 1 96 ? 25.734 26.75 -2.629 1 37.72 96 GLU B C 1
ATOM 1569 O O . GLU B 1 96 ? 26.328 26.156 -3.531 1 37.72 96 GLU B O 1
ATOM 1574 N N . GLU B 1 97 ? 25.625 28.094 -2.734 1 30.48 97 GLU B N 1
ATOM 1575 C CA . GLU B 1 97 ? 26.781 28.812 -3.25 1 30.48 97 GLU B CA 1
ATOM 1576 C C . GLU B 1 97 ? 28.078 28.344 -2.598 1 30.48 97 GLU B C 1
ATOM 1578 O O . GLU B 1 97 ? 28.078 27.906 -1.441 1 30.48 97 GLU B O 1
#

Sequence (194 aa):
MKIVYSRQAIADLLRAAEYYTLNASPTVARSIGRRIEDVIQRIATAPESAPRVSQRSKVRTVVVIRYPFRIFYRIQLGQIEILHIRHTSRRPPGPEEMKIVYSRQAIADLLRAAEYYTLNASPTVARSIGRRIEDVIQRIATAPESAPRVSQRSKVRTVVVIRYPFRIFYRIQLGQIEILHIRHTSRRPPGPEE

Secondary structure (DSSP, 8-state):
-EEEE-HHHHHHHHHHHHHHHHHT-HHHHHHHHHHHHHHHHHHHHSTT-SPEETTEEEEEEEEETTTTEEEEEEEETTEEEEEEEEE----------/-EEEE-HHHHHHHHHHHHHHHHHT-HHHHHHHHHHHHHHHHHHHHSTT-SPEETTEEEEEEEEETTTTEEEEEEEETTEEEEEEEEE----------

Radius of gyration: 18.1 Å; Cα contacts (8 Å, |Δi|>4): 302; chains: 2; bounding box: 52×55×29 Å

Organism: Rhodopseudomonas palustris (strain HaA2) (NCBI:txid316058)

=== Feature glossary ===
Legend for the data blocks above and below:

— What the protein is —

Sequence gives the chain of amino acids in standard one-letter code (A=alanine, C=cysteine, …, Y=tyrosine), read N→C. It is the only feature that is 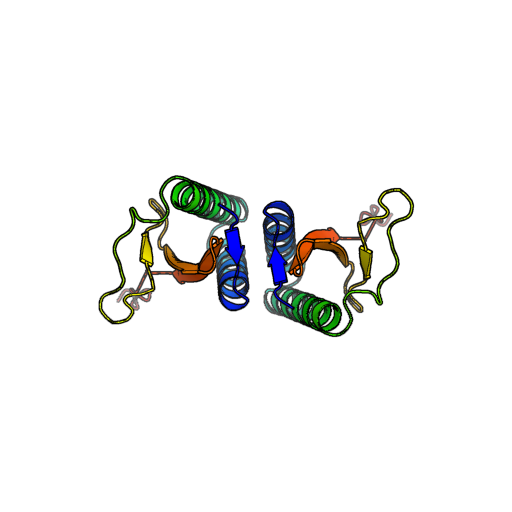directly encoded by the gene; all structural features are derived from the folded form of this sequence.

The annotation block draws on four external resources. InterPro: which protein families and domains the sequence belongs to. GO: standardized terms for what the protein does, what process it participates in, and where in the cell it acts. CATH: which structural fold it has in the CATH hierarchy. Organism: the species of origin.

— Where its atoms are —

Atomic coordinates in PDBx/mmCIF format — the same representation the Protein Data Bank distributes. Each line of the _atom_site loop places one backbone atom in Cartesian space (units: ångströms, origin: arbitrary).

Six rendered views show the 3D structure from the faces of a cube — i.e. along ±x, ±y, ±z. Rendering representation is drawn randomly per protein from cartoon (secondary-structure ribbons), sticks (backbone bonds), or molecular surface; coloring is either N→C rainbow (blue at the N-terminus through red at the C-terminus) or one color per chain.

— Local backbone conformation —

DSSP 8-state secondary structure assigns each residue one of H (α-helix), G (3₁₀-helix), I (π-helix), E (extended β-strand), B (isolated β-bridge), T (hydrogen-bonded turn), S (bend), or '-' (coil). The assignment is computed from backbone hydrogen-bond geometry via the Kabsch–Sander algorithm.

P-SEA three-state annotation labels each residue as helix, strand, or coil based purely on the geometry of the Cα trace. It serves as a fallback when the full backbone (and thus DSSP) is unavailable.

φ (phi) and ψ (psi) are the two rotatable backbone dihedrals per residue: φ is the C(i-1)–N–Cα–C torsion, ψ is the N–Cα–C–N(i+1) torsion, both in degrees on (−180°, 180°]. α-helical residues cluster near (−60°, −45°); β-strand residues near (−120°, +130°). A Ramachandran plot is simply a scatter of (φ, ψ) for every residue.

— Global shape and packing —

Radius of gyration (Rg) is the root-mean-square distance of Cα atoms from their centroid — a single number for overall size and compactness. A globular domain of N residues has Rg ≈ 2.2·N^0.38 Å; an extended or disordered chain has a much larger Rg. The Cα contact count is the number of residue pairs whose Cα atoms are within 8 Å and are more than four positions apart in sequence — a standard proxy for tertiary packing density. The bounding box is the smallest axis-aligned box enclosing all Cα atoms.

Accessible surface area quantifies burial. A residue with SASA near zero is packed into the hydrophobic core; one with SASA >100 Å² sits on the surface. Computed here via the Shrake–Rupley numerical algorithm with a 1.4 Å probe.

The contact map is a binary N×N matrix image: pixel (i, j) is dark where Cα_i and Cα_j are within 8 Å and |i−j|>4. Because the |i−j|>4 filter removes local helical contacts, off-diagonal stripes parallel to the main diagonal indicate parallel β-sheets; stripes perpendicular to it indicate antiparallel β-sheets. The Ramachandran plot scatters every residue's (φ, ψ) pair against the sterically allowed regions. The PAE heatmap renders the predicted-aligned-error matrix.

— Structural neighborhood —

A 3Di character summarizes, for each residue, the relative orientation of the Cα frame of its nearest spatial neighbor. Because it encodes fold topology rather than chemistry, 3Di alignments detect remote structural similarity that sequence alignment misses.

Structural nearest neighbors (via Foldseek easy-search vs the PDB). Reported per hit: target PDB id, E-value, and alignment TM-score. A TM-score above ~0.5 is the conventional threshold for 'same fold'.

— Confidence and disorder —

For AlphaFold models, the B-factor field carries pLDDT — the model's own estimate of local accuracy on a 0–100 scale. Regions with pLDDT<50 should be treated as essentially unmodeled; they often correspond to intrinsically disordered segments.

B-factor (Debye–Waller factor) reflects atomic displacement in the crystal lattice. It is an experimental observable (units Å²), not a prediction; low values mean the atom is pinned down, high values mean it moves or is heterogeneous across the crystal.

Predicted Aligned Error (PAE) is an AlphaFold confidence matrix: entry (i, j) is the expected error in the position of residue j, in ångströms, when the prediction is superimposed on the true structure at residue i. Low PAE within a block of residues means that block is internally rigid and well-predicted; high PAE between two blocks means their relative placement is uncertain even if each block individually is confident.